Protein AF-A0A286UC33-F1 (afdb_monomer_lite)

Sequence (283 aa):
MDICTVALGIRAGYLLDTFAPVQGESTLYRLLIQLQQTTTAFDDVRIVYSKKAQQYFFININLLKRLLATLDRDASTTQDSSNTNTKFVLLTEHVQIIPPPHEVITAAKHIAEATTATSSSSNSKEPLTIPLPEDLSTSSLIALAGFLLEYPVVYVPPSPSHDRDYDLERDHDHDQDQYQTTSLNGVPLDLYQYTLVRNSNSNSNIKSRPKEQETHNTHTHTLLKFSSIASLSTTNPSLKPEHMIKSLDLLFRDRLSGVGIGIGIETGIGSSGGISKSRILWS

pLDDT: mean 78.52, std 16.26, range [35.38, 96.94]

Organism: NCBI:txid2282107

Structure (mmCIF, N/CA/C/O backbone):
data_AF-A0A286UC33-F1
#
_entry.id   AF-A0A286UC33-F1
#
loop_
_atom_site.group_PDB
_atom_site.id
_atom_site.type_symbol
_atom_site.label_atom_id
_atom_site.label_alt_id
_atom_site.label_comp_id
_atom_site.label_asym_id
_atom_site.label_entity_id
_atom_site.label_seq_id
_atom_site.pdbx_PDB_ins_code
_atom_site.Cartn_x
_atom_site.Cartn_y
_atom_site.Cartn_z
_atom_site.occupancy
_atom_site.B_iso_or_equiv
_atom_site.auth_seq_id
_atom_site.auth_comp_id
_atom_site.auth_asym_id
_atom_site.auth_atom_id
_atom_site.pdbx_PDB_model_num
ATOM 1 N N . MET A 1 1 ? -19.541 -9.023 2.383 1.00 45.94 1 MET A N 1
ATOM 2 C CA . MET A 1 1 ? -18.125 -8.850 2.765 1.00 45.94 1 MET A CA 1
ATOM 3 C C . MET A 1 1 ? -18.086 -8.708 4.274 1.00 45.94 1 MET A C 1
ATOM 5 O O . MET A 1 1 ? -18.919 -7.984 4.802 1.00 45.94 1 MET A O 1
ATOM 9 N N . ASP A 1 2 ? -17.219 -9.446 4.959 1.00 52.94 2 ASP A N 1
ATOM 10 C CA . ASP A 1 2 ? -17.153 -9.417 6.422 1.00 52.94 2 ASP A CA 1
ATOM 11 C C . ASP A 1 2 ? -16.442 -8.133 6.882 1.00 52.94 2 ASP A C 1
ATOM 13 O O . ASP A 1 2 ? -15.298 -7.881 6.495 1.00 52.94 2 ASP A O 1
ATOM 17 N N . ILE A 1 3 ? -17.121 -7.315 7.692 1.00 54.16 3 ILE A N 1
ATOM 18 C CA . ILE A 1 3 ? -16.570 -6.089 8.291 1.00 54.16 3 ILE A CA 1
ATOM 19 C C . ILE A 1 3 ? -15.303 -6.414 9.085 1.00 54.16 3 ILE A C 1
ATOM 21 O O . ILE A 1 3 ? -14.377 -5.612 9.087 1.00 54.16 3 ILE A O 1
ATOM 25 N N . CYS A 1 4 ? -15.193 -7.612 9.665 1.00 54.44 4 CYS A N 1
ATOM 26 C CA . CYS A 1 4 ? -13.978 -8.068 10.335 1.00 54.44 4 CYS A CA 1
ATOM 27 C C . CYS A 1 4 ? -12.795 -8.210 9.368 1.00 54.44 4 CYS A C 1
ATOM 29 O O . CYS A 1 4 ? -11.664 -7.951 9.760 1.00 54.44 4 CYS A O 1
ATOM 31 N N . THR A 1 5 ? -13.030 -8.569 8.100 1.00 60.91 5 THR A N 1
ATOM 32 C CA . THR A 1 5 ? -11.970 -8.641 7.075 1.00 60.91 5 THR A CA 1
ATOM 33 C C . THR A 1 5 ? -11.557 -7.249 6.613 1.00 60.91 5 THR A C 1
ATOM 35 O O . THR A 1 5 ? -10.374 -7.004 6.415 1.00 60.91 5 THR A O 1
ATOM 38 N N . VAL A 1 6 ? -12.510 -6.323 6.486 1.00 62.00 6 VAL A N 1
ATOM 39 C CA . VAL A 1 6 ? -12.241 -4.906 6.184 1.00 62.00 6 VAL A CA 1
ATOM 40 C C . VAL A 1 6 ? -11.455 -4.265 7.327 1.00 62.00 6 VAL A C 1
ATOM 42 O O . VAL A 1 6 ? -10.445 -3.617 7.096 1.00 62.00 6 VAL A O 1
ATOM 45 N N . ALA A 1 7 ? -11.874 -4.513 8.566 1.00 62.38 7 ALA A N 1
ATOM 46 C CA . ALA A 1 7 ? -11.232 -4.051 9.787 1.00 62.38 7 ALA A CA 1
ATOM 47 C C . ALA A 1 7 ? -9.825 -4.655 9.942 1.00 62.38 7 ALA A C 1
ATOM 49 O O . ALA A 1 7 ? -8.870 -3.924 10.182 1.00 62.38 7 ALA A O 1
ATOM 50 N N . LEU A 1 8 ? -9.657 -5.966 9.739 1.00 64.06 8 LEU A N 1
ATOM 51 C CA . LEU A 1 8 ? -8.339 -6.609 9.720 1.00 64.06 8 LEU A CA 1
ATOM 52 C C . LEU A 1 8 ? -7.470 -6.051 8.586 1.00 64.06 8 LEU A C 1
ATOM 54 O O . LEU A 1 8 ? -6.298 -5.770 8.807 1.00 64.06 8 LEU A O 1
ATOM 58 N N . GLY A 1 9 ? -8.076 -5.835 7.415 1.00 66.81 9 GLY A N 1
ATOM 59 C CA . GLY A 1 9 ? -7.513 -5.156 6.253 1.00 66.81 9 GLY A CA 1
ATOM 60 C C . GLY A 1 9 ? -6.893 -3.813 6.636 1.00 66.81 9 GLY A C 1
ATOM 61 O O . GLY A 1 9 ? -5.689 -3.604 6.565 1.00 66.81 9 GLY A O 1
ATOM 62 N N . ILE A 1 10 ? -7.724 -2.926 7.160 1.00 64.75 10 ILE A N 1
ATOM 63 C CA . ILE A 1 10 ? -7.347 -1.586 7.602 1.00 64.75 10 ILE A CA 1
ATOM 64 C C . ILE A 1 10 ? -6.292 -1.636 8.721 1.00 64.75 10 ILE A C 1
ATOM 66 O O . ILE A 1 10 ? -5.290 -0.927 8.663 1.00 64.75 10 ILE A O 1
ATOM 70 N N . ARG A 1 11 ? -6.476 -2.498 9.729 1.00 58.59 11 ARG A N 1
ATOM 71 C CA . ARG A 1 11 ? -5.582 -2.596 10.896 1.00 58.59 11 ARG A CA 1
ATOM 72 C C . ARG A 1 11 ? -4.182 -3.055 10.513 1.00 58.59 11 ARG A C 1
ATOM 74 O O . ARG A 1 11 ? -3.199 -2.566 11.066 1.00 58.59 11 ARG A O 1
ATOM 81 N N . ALA A 1 12 ? -4.102 -3.998 9.583 1.00 58.97 12 ALA A N 1
ATOM 82 C CA . ALA A 1 12 ? -2.849 -4.551 9.109 1.00 58.97 12 ALA A CA 1
ATOM 83 C C . ALA A 1 12 ? -2.316 -3.846 7.850 1.00 58.97 12 ALA A C 1
ATOM 85 O O . ALA A 1 12 ? -1.350 -4.347 7.289 1.00 58.97 12 ALA A O 1
ATOM 86 N N . GLY A 1 13 ? -2.868 -2.696 7.435 1.00 53.19 13 GLY A N 1
ATOM 87 C CA . GLY A 1 13 ? -2.303 -1.856 6.367 1.00 53.19 13 GLY A CA 1
ATOM 88 C C . GLY A 1 13 ? -2.587 -2.328 4.935 1.00 53.19 13 GLY A C 1
ATOM 89 O O . GLY A 1 13 ? -1.761 -2.133 4.051 1.00 53.19 13 GLY A O 1
ATOM 90 N N . TYR A 1 14 ? -3.726 -2.975 4.696 1.00 59.56 14 TYR A N 1
ATOM 91 C CA . TYR A 1 14 ? -4.153 -3.428 3.371 1.00 59.56 14 TYR A CA 1
ATOM 92 C C . TYR A 1 14 ? -5.097 -2.421 2.701 1.00 59.56 14 TYR A C 1
ATOM 94 O O . TYR A 1 14 ? -6.003 -1.882 3.343 1.00 59.56 14 TYR A O 1
ATOM 102 N N . LEU A 1 15 ? -4.940 -2.223 1.386 1.00 54.53 15 LEU A N 1
ATOM 103 C CA . LEU A 1 15 ? -5.869 -1.429 0.585 1.00 54.53 15 LEU A CA 1
ATOM 104 C C . LEU A 1 15 ? -7.141 -2.234 0.337 1.00 54.53 15 LEU A C 1
ATOM 106 O O . LEU A 1 15 ? -7.090 -3.387 -0.092 1.00 54.53 15 LEU A O 1
ATOM 110 N N . LEU A 1 16 ? -8.287 -1.589 0.506 1.00 54.97 16 LEU A N 1
ATOM 111 C CA . LEU A 1 16 ? -9.525 -2.037 -0.113 1.00 54.97 16 LEU A CA 1
ATOM 112 C C . LEU A 1 16 ? -9.705 -1.287 -1.431 1.00 54.97 16 LEU A C 1
ATOM 114 O O . LEU A 1 16 ? -10.428 -0.300 -1.483 1.00 54.97 16 LEU A O 1
ATOM 118 N N . ASP A 1 17 ? -9.093 -1.792 -2.503 1.00 53.88 17 ASP A N 1
ATOM 119 C CA . ASP A 1 17 ? -9.257 -1.270 -3.876 1.00 53.88 17 ASP A CA 1
ATOM 120 C C . ASP A 1 17 ? -10.631 -1.608 -4.497 1.00 53.88 17 ASP A C 1
ATOM 122 O O . ASP A 1 17 ? -10.776 -1.852 -5.688 1.00 53.88 17 ASP A O 1
ATOM 126 N N . THR A 1 18 ? -11.660 -1.776 -3.668 1.00 53.66 18 THR A N 1
ATOM 127 C CA . THR A 1 18 ? -12.924 -2.408 -4.088 1.00 53.66 18 THR A CA 1
ATOM 128 C C . THR A 1 18 ? -14.128 -1.489 -3.973 1.00 53.66 18 THR A C 1
ATOM 130 O O . THR A 1 18 ? -15.217 -1.866 -4.402 1.00 53.66 18 THR A O 1
ATOM 133 N N . PHE A 1 19 ? -13.956 -0.274 -3.440 1.00 64.88 19 PHE A N 1
ATOM 134 C CA . PHE A 1 19 ? -15.066 0.643 -3.215 1.00 64.88 19 PHE A CA 1
ATOM 135 C C . PHE A 1 19 ? -14.724 2.059 -3.666 1.00 64.88 19 PHE A C 1
ATOM 137 O O . PHE A 1 19 ? -13.808 2.683 -3.142 1.00 64.88 19 PHE A O 1
ATOM 144 N N . ALA A 1 20 ? -15.539 2.583 -4.577 1.00 68.81 20 ALA A N 1
ATOM 145 C CA . ALA A 1 20 ? -15.651 4.005 -4.870 1.00 68.81 20 ALA A CA 1
ATOM 146 C C . ALA A 1 20 ? -17.025 4.474 -4.360 1.00 68.81 20 ALA A C 1
ATOM 148 O O . ALA A 1 20 ? -18.010 4.413 -5.101 1.00 68.81 20 ALA A O 1
ATOM 149 N N . PRO A 1 21 ? -17.161 4.842 -3.070 1.00 75.62 21 PRO A N 1
ATOM 150 C CA . PRO A 1 21 ? -18.451 5.269 -2.549 1.00 75.62 21 PRO A CA 1
ATOM 151 C C . PRO A 1 21 ? -18.870 6.571 -3.240 1.00 75.62 21 PRO A C 1
ATOM 153 O O . PRO A 1 21 ? -18.048 7.466 -3.414 1.00 75.62 21 PRO A O 1
ATOM 156 N N . VAL A 1 22 ? -20.164 6.721 -3.545 1.00 79.50 22 VAL A N 1
ATOM 157 C CA . VAL A 1 22 ? -20.734 7.954 -4.137 1.00 79.50 22 VAL A CA 1
ATOM 158 C C . VAL A 1 22 ? -20.402 9.200 -3.296 1.00 79.50 22 VAL A C 1
ATOM 160 O O . VAL A 1 22 ? -20.282 10.300 -3.819 1.00 79.50 22 VAL A O 1
ATOM 163 N N . GLN A 1 23 ? -20.209 9.018 -1.986 1.00 83.75 23 GLN A N 1
ATOM 164 C CA . GLN A 1 23 ? -19.694 10.024 -1.056 1.00 83.75 23 GLN A CA 1
ATOM 165 C C . GLN A 1 23 ? -18.470 9.461 -0.320 1.00 83.75 23 GLN A C 1
ATOM 167 O O . GLN A 1 23 ? -18.535 9.196 0.886 1.00 83.75 23 GLN A O 1
ATOM 172 N N . GLY A 1 24 ? -17.395 9.199 -1.071 1.00 79.50 24 GLY A N 1
ATOM 173 C CA . GLY A 1 24 ? -16.171 8.538 -0.607 1.00 79.50 24 GLY A CA 1
ATOM 174 C C . GLY A 1 24 ? -15.700 9.038 0.752 1.00 79.50 24 GLY A C 1
ATOM 175 O O . GLY A 1 24 ? -15.742 8.302 1.736 1.00 79.50 24 GLY A O 1
ATOM 176 N N . GLU A 1 25 ? -15.366 10.321 0.825 1.00 83.75 25 GLU A N 1
ATOM 177 C CA . GLU A 1 25 ? -14.842 10.957 2.033 1.00 83.75 25 GLU A CA 1
ATOM 178 C C . GLU A 1 25 ? -15.744 10.775 3.261 1.00 83.75 25 GLU A C 1
ATOM 180 O O . GLU A 1 25 ? -15.310 10.223 4.271 1.00 83.75 25 GLU A O 1
ATOM 185 N N . SER A 1 26 ? -17.020 11.173 3.179 1.00 88.12 26 SER A N 1
ATOM 186 C CA . SER A 1 26 ? -17.933 11.133 4.331 1.00 88.12 26 SER A CA 1
ATOM 187 C C . SER A 1 26 ? -18.224 9.703 4.793 1.00 88.12 26 SER A C 1
ATOM 189 O O . SER A 1 26 ? -18.474 9.456 5.975 1.00 88.12 26 SER A O 1
ATOM 191 N N . THR A 1 27 ? -18.217 8.744 3.867 1.00 87.88 27 THR A N 1
ATOM 192 C CA . THR A 1 27 ? -18.463 7.329 4.158 1.00 87.88 27 THR A CA 1
ATOM 193 C C . THR A 1 27 ? -17.258 6.707 4.850 1.00 87.88 27 THR A C 1
ATOM 195 O O . THR A 1 27 ? -17.415 6.101 5.909 1.00 87.88 27 THR A O 1
ATOM 198 N N . LEU A 1 28 ? -16.057 6.906 4.303 1.00 87.31 28 LEU A N 1
ATOM 199 C CA . LEU A 1 28 ? -14.816 6.384 4.874 1.00 87.31 28 LEU A CA 1
ATOM 200 C C . LEU A 1 28 ? -14.510 7.027 6.232 1.00 87.31 28 LEU A C 1
ATOM 202 O O . LEU A 1 28 ? -14.145 6.326 7.173 1.00 87.31 28 LEU A O 1
ATOM 206 N N . TYR A 1 29 ? -14.750 8.333 6.366 1.00 90.06 29 TYR A N 1
ATOM 207 C CA . TYR A 1 29 ? -14.612 9.062 7.626 1.00 90.06 29 TYR A CA 1
ATOM 208 C C . TYR A 1 29 ? -15.516 8.487 8.722 1.00 90.06 29 TYR A C 1
ATOM 210 O O . TYR A 1 29 ? -15.050 8.156 9.813 1.00 90.06 29 TYR A O 1
ATOM 218 N N . ARG A 1 30 ? -16.813 8.307 8.425 1.00 91.19 30 ARG A N 1
ATOM 219 C CA . ARG A 1 30 ? -17.768 7.704 9.369 1.00 91.19 30 ARG A CA 1
ATOM 220 C C . ARG A 1 30 ? -17.373 6.281 9.741 1.00 91.19 30 ARG A C 1
ATOM 222 O O . ARG A 1 30 ? -17.450 5.934 10.915 1.00 91.19 30 ARG A O 1
ATOM 229 N N . LEU A 1 31 ? -16.932 5.483 8.767 1.00 89.00 31 LEU A N 1
ATOM 230 C CA . LEU A 1 31 ? -16.451 4.126 9.010 1.00 89.00 31 LEU A CA 1
ATOM 231 C C . LEU A 1 31 ? -15.282 4.122 10.002 1.00 89.00 31 LEU A C 1
ATOM 233 O O . LEU A 1 31 ? -15.331 3.379 10.978 1.00 89.00 31 LEU A O 1
ATOM 237 N N . LEU A 1 32 ? -14.266 4.966 9.797 1.00 90.31 32 LEU A N 1
ATOM 238 C CA . LEU A 1 32 ? -13.111 5.011 10.694 1.00 90.31 32 LEU A CA 1
ATOM 239 C C . LEU A 1 32 ? -13.492 5.443 12.112 1.00 90.31 32 LEU A C 1
ATOM 241 O O . LEU A 1 32 ? -13.040 4.820 13.068 1.00 90.31 32 LEU A O 1
ATOM 245 N N . ILE A 1 33 ? -14.362 6.450 12.255 1.00 92.12 33 ILE A N 1
ATOM 246 C CA . ILE A 1 33 ? -14.876 6.856 13.572 1.00 92.12 33 ILE A CA 1
ATOM 247 C C . ILE A 1 33 ? -15.549 5.681 14.273 1.00 92.12 33 ILE A C 1
ATOM 249 O O . ILE A 1 33 ? -15.269 5.429 15.442 1.00 92.12 33 ILE A O 1
ATOM 253 N N . GLN A 1 34 ? -16.426 4.959 13.574 1.00 91.06 34 GLN A N 1
ATOM 254 C CA . GLN A 1 34 ? -17.124 3.816 14.160 1.00 91.06 34 GLN A CA 1
ATOM 255 C C . GLN A 1 34 ? -16.147 2.703 14.558 1.00 91.06 34 GLN A C 1
ATOM 257 O O . GLN A 1 34 ? -16.280 2.127 15.636 1.00 91.06 34 GLN A O 1
ATOM 262 N N . LEU A 1 35 ? -15.127 2.433 13.738 1.00 87.25 35 LEU A N 1
ATOM 263 C CA . LEU A 1 35 ? -14.083 1.456 14.055 1.00 87.25 35 LEU A CA 1
ATOM 264 C C . LEU A 1 35 ? -13.278 1.855 15.303 1.00 87.25 35 LEU A C 1
ATOM 266 O O . LEU A 1 35 ? -13.108 1.021 16.189 1.00 87.25 35 LEU A O 1
ATOM 270 N N . GLN A 1 36 ? -12.861 3.120 15.414 1.00 90.62 36 GLN A N 1
ATOM 271 C CA . GLN A 1 36 ? -12.145 3.655 16.585 1.00 90.62 36 GLN A CA 1
ATOM 272 C C . GLN A 1 36 ? -13.003 3.647 17.856 1.00 90.62 36 GLN A C 1
ATOM 274 O O . GLN A 1 36 ? -12.519 3.338 18.938 1.00 90.62 36 GLN A O 1
ATOM 279 N N . GLN A 1 37 ? -14.303 3.928 17.736 1.00 90.62 37 GLN A N 1
ATOM 280 C CA . GLN A 1 37 ? -15.246 3.829 18.857 1.00 90.62 37 GLN A CA 1
ATOM 281 C C . GLN A 1 37 ? -15.480 2.381 19.305 1.00 90.62 37 GLN A C 1
ATOM 283 O O . GLN A 1 37 ? -15.793 2.141 20.468 1.00 90.62 37 GLN A O 1
ATOM 288 N N . THR A 1 38 ? -15.344 1.422 18.386 1.00 87.94 38 THR A N 1
ATOM 289 C CA . THR A 1 38 ? -15.565 -0.003 18.661 1.00 87.94 38 THR A CA 1
ATOM 290 C C . THR A 1 38 ? -14.330 -0.661 19.276 1.00 87.94 38 THR A C 1
ATOM 292 O O . THR A 1 38 ? -14.458 -1.551 20.115 1.00 87.94 38 THR A O 1
ATOM 295 N N . THR A 1 39 ? -13.124 -0.267 18.861 1.00 85.75 39 THR A N 1
ATOM 296 C CA . THR A 1 39 ? -11.879 -0.857 19.361 1.00 85.75 39 THR A CA 1
ATOM 297 C C . THR A 1 39 ? -10.686 0.086 19.195 1.00 85.75 39 THR A C 1
ATOM 299 O O . THR A 1 39 ? -10.483 0.677 18.135 1.00 85.75 39 THR A O 1
ATOM 302 N N . THR A 1 40 ? -9.832 0.134 20.223 1.00 87.25 40 THR A N 1
ATOM 303 C CA . THR A 1 40 ? -8.584 0.925 20.250 1.00 87.25 40 THR A CA 1
ATOM 304 C C . THR A 1 40 ? -7.558 0.474 19.210 1.00 87.25 40 THR A C 1
ATOM 306 O O . THR A 1 40 ? -6.594 1.165 18.899 1.00 87.25 40 THR A O 1
ATOM 309 N N . ALA A 1 41 ? -7.775 -0.692 18.602 1.00 82.19 41 ALA A N 1
ATOM 310 C CA . ALA A 1 41 ? -6.958 -1.215 17.520 1.00 82.19 41 ALA A CA 1
ATOM 311 C C . ALA A 1 41 ? -6.880 -0.308 16.273 1.00 82.19 41 ALA A C 1
ATOM 313 O O . ALA A 1 41 ? -5.999 -0.522 15.438 1.00 82.19 41 ALA A O 1
ATOM 314 N N . PHE A 1 42 ? -7.793 0.659 16.128 1.00 87.75 42 PHE A N 1
ATOM 315 C CA . PHE A 1 42 ? -7.812 1.639 15.034 1.00 87.75 42 PHE A CA 1
ATOM 316 C C . PHE A 1 42 ? -7.359 3.040 15.461 1.00 87.75 42 PHE A C 1
ATOM 318 O O . PHE A 1 42 ? -7.412 3.963 14.645 1.00 87.75 42 PHE A O 1
ATOM 325 N N . ASP A 1 43 ? -6.893 3.218 16.700 1.00 90.62 43 ASP A N 1
ATOM 326 C CA . ASP A 1 43 ? -6.485 4.531 17.219 1.00 90.62 43 ASP A CA 1
ATOM 327 C C . ASP A 1 43 ? -5.311 5.121 16.433 1.00 90.62 43 ASP A C 1
ATOM 329 O O . ASP A 1 43 ? -5.224 6.337 16.275 1.00 90.62 43 ASP A O 1
ATOM 333 N N . ASP A 1 44 ? -4.473 4.265 15.846 1.00 91.31 44 ASP A N 1
ATOM 334 C CA . ASP A 1 44 ? -3.333 4.652 15.008 1.00 91.31 44 ASP A CA 1
ATOM 335 C C . ASP A 1 44 ? -3.662 4.720 13.511 1.00 91.31 44 ASP A C 1
ATOM 337 O O . ASP A 1 44 ? -2.783 4.984 12.689 1.00 91.31 44 ASP A O 1
ATOM 341 N N . VAL A 1 45 ? -4.907 4.441 13.122 1.00 91.50 45 VAL A N 1
ATOM 342 C CA . VAL A 1 45 ? -5.317 4.454 11.717 1.00 91.50 45 VAL A CA 1
ATOM 343 C C . VAL A 1 45 ? -5.820 5.839 11.334 1.00 91.50 45 VAL A C 1
ATOM 345 O O . VAL A 1 45 ? -6.654 6.430 12.021 1.00 91.50 45 VAL A O 1
ATOM 348 N N . ARG A 1 46 ? -5.328 6.362 10.214 1.00 93.19 46 ARG A N 1
ATOM 349 C CA . ARG A 1 46 ? -5.757 7.635 9.621 1.00 93.19 46 ARG A CA 1
ATOM 350 C C . ARG A 1 46 ? -6.191 7.424 8.181 1.00 93.19 46 ARG A C 1
ATOM 352 O O . ARG A 1 46 ? -5.768 6.466 7.533 1.00 93.19 46 ARG A O 1
ATOM 359 N N . ILE A 1 47 ? -7.021 8.334 7.683 1.00 92.25 47 ILE A N 1
ATOM 360 C CA . ILE A 1 47 ? -7.353 8.404 6.259 1.00 92.25 47 ILE A CA 1
ATOM 361 C C . ILE A 1 47 ? -6.401 9.395 5.607 1.00 92.25 47 ILE A C 1
ATOM 363 O O . ILE A 1 47 ? -6.403 10.575 5.938 1.00 92.25 47 ILE A O 1
ATOM 367 N N . VAL A 1 48 ? -5.612 8.935 4.653 1.00 92.94 48 VAL A N 1
ATOM 368 C CA . VAL A 1 48 ? -4.817 9.799 3.785 1.00 92.94 48 VAL A CA 1
ATOM 369 C C . VAL A 1 48 ? -5.531 9.932 2.455 1.00 92.94 48 VAL A C 1
ATOM 371 O O . VAL A 1 48 ? -6.071 8.947 1.959 1.00 92.94 48 VAL A O 1
ATOM 374 N N . TYR A 1 49 ? -5.576 11.130 1.878 1.00 92.56 49 TYR A N 1
ATOM 375 C CA . TYR A 1 49 ? -6.331 11.336 0.644 1.00 92.56 49 TYR A CA 1
ATOM 376 C C . TYR A 1 49 ? -5.638 12.265 -0.347 1.00 92.56 49 TYR A C 1
ATOM 378 O O . TYR A 1 49 ? -5.013 13.254 0.030 1.00 92.56 49 TYR A O 1
ATOM 386 N N . SER A 1 50 ? -5.792 11.957 -1.635 1.00 91.38 50 SER A N 1
ATOM 387 C CA . SER A 1 50 ? -5.428 12.842 -2.741 1.00 91.38 50 SER A CA 1
ATOM 388 C C . SER A 1 50 ? -6.695 13.428 -3.344 1.00 91.38 50 SER A C 1
ATOM 390 O O . SER A 1 50 ? -7.473 12.719 -3.985 1.00 91.38 50 SER A O 1
ATOM 392 N N . LYS A 1 51 ? -6.897 14.738 -3.173 1.00 89.88 51 LYS A N 1
ATOM 393 C CA . LYS A 1 51 ? -8.046 15.452 -3.747 1.00 89.88 51 LYS A CA 1
ATOM 394 C C . LYS A 1 51 ? -8.030 15.424 -5.276 1.00 89.88 51 LYS A C 1
ATOM 396 O O . LYS A 1 51 ? -9.073 15.256 -5.897 1.00 89.88 51 LYS A O 1
ATOM 401 N N . LYS A 1 52 ? -6.850 15.556 -5.887 1.00 88.62 52 LYS A N 1
ATOM 402 C CA . LYS A 1 52 ? -6.690 15.554 -7.347 1.00 88.62 52 LYS A CA 1
ATOM 403 C C . LYS A 1 52 ? -7.046 14.199 -7.960 1.00 88.62 52 LYS A C 1
ATOM 405 O O . LYS A 1 52 ? -7.757 14.156 -8.955 1.00 88.62 52 LYS A O 1
ATOM 410 N N . ALA A 1 53 ? -6.580 13.108 -7.352 1.00 86.19 53 ALA A N 1
ATOM 411 C CA . ALA A 1 53 ? -6.836 11.756 -7.847 1.00 86.19 53 ALA A CA 1
ATOM 412 C C . ALA A 1 53 ? -8.146 11.143 -7.323 1.00 86.19 53 ALA A C 1
ATOM 414 O O . ALA A 1 53 ? -8.528 10.071 -7.779 1.00 86.19 53 ALA A O 1
ATOM 415 N N . GLN A 1 54 ? -8.814 11.794 -6.361 1.00 87.06 54 GLN A N 1
ATOM 416 C CA . GLN A 1 54 ? -9.987 11.261 -5.653 1.00 87.06 54 GLN A CA 1
ATOM 417 C C . GLN A 1 54 ? -9.711 9.880 -5.024 1.00 87.06 54 GLN A C 1
ATOM 419 O O . GLN A 1 54 ? -10.559 8.989 -5.026 1.00 87.06 54 GLN A O 1
ATOM 424 N N . GLN A 1 55 ? -8.499 9.701 -4.487 1.00 86.12 55 GLN A N 1
ATOM 425 C CA . GLN A 1 55 ? -8.038 8.451 -3.878 1.00 86.12 55 GLN A CA 1
ATOM 426 C C . GLN A 1 55 ? -7.918 8.586 -2.362 1.00 86.12 55 GLN A C 1
ATOM 428 O O . GLN A 1 55 ? -7.503 9.632 -1.859 1.00 86.12 55 GLN A O 1
ATOM 433 N N . TYR A 1 56 ? -8.239 7.504 -1.649 1.00 88.25 56 TYR A N 1
ATOM 434 C CA . TYR A 1 56 ? -8.214 7.425 -0.191 1.00 88.25 56 TYR A CA 1
ATOM 435 C C . TYR A 1 56 ? -7.452 6.177 0.259 1.00 88.25 56 TYR A C 1
ATOM 437 O O . TYR A 1 56 ? -7.626 5.094 -0.297 1.00 88.25 56 TYR A O 1
ATOM 445 N N . PHE A 1 57 ? -6.656 6.323 1.310 1.00 87.81 57 PHE A N 1
ATOM 446 C CA . PHE A 1 57 ? -5.824 5.277 1.889 1.00 87.81 57 PHE A CA 1
ATOM 447 C C . PHE A 1 57 ? -6.089 5.211 3.389 1.00 87.81 57 PHE A C 1
ATOM 449 O O . PHE A 1 57 ? -6.044 6.235 4.068 1.00 87.81 57 PHE A O 1
ATOM 456 N N . PHE A 1 58 ? -6.329 4.018 3.926 1.00 90.38 58 PHE A N 1
ATOM 457 C CA . PHE A 1 58 ? -6.251 3.811 5.369 1.00 90.38 58 PHE A CA 1
ATOM 458 C C . PHE A 1 58 ? -4.823 3.444 5.731 1.00 90.38 58 PHE A C 1
ATOM 460 O O . PHE A 1 58 ? -4.298 2.451 5.232 1.00 90.38 58 PHE A O 1
ATOM 467 N N . ILE A 1 59 ? -4.201 4.234 6.598 1.00 89.94 59 ILE A N 1
ATOM 468 C CA . ILE A 1 59 ? -2.800 4.051 6.961 1.00 89.94 59 ILE A CA 1
ATOM 469 C C . ILE A 1 59 ? -2.695 3.889 8.463 1.00 89.94 59 ILE A C 1
ATOM 471 O O . ILE A 1 59 ? -3.163 4.740 9.216 1.00 89.94 59 ILE A O 1
ATOM 475 N N . ASN A 1 60 ? -2.038 2.815 8.890 1.00 91.00 60 ASN A N 1
ATOM 476 C CA . ASN A 1 60 ? -1.571 2.691 10.260 1.00 91.00 60 ASN A CA 1
ATOM 477 C C . ASN A 1 60 ? -0.294 3.530 10.421 1.00 91.00 60 ASN A C 1
ATOM 479 O O . ASN A 1 60 ? 0.768 3.197 9.891 1.00 91.00 60 ASN A O 1
ATOM 483 N N . ILE A 1 61 ? -0.406 4.635 11.146 1.00 93.00 61 ILE A N 1
ATOM 484 C CA . ILE A 1 61 ? 0.648 5.642 11.277 1.00 93.00 61 ILE A CA 1
ATOM 485 C C . ILE A 1 61 ? 1.871 5.091 12.006 1.00 93.00 61 ILE A C 1
ATOM 487 O O . ILE A 1 61 ? 3.000 5.438 11.661 1.00 93.00 61 ILE A O 1
ATOM 491 N N . ASN A 1 62 ? 1.677 4.204 12.980 1.00 91.81 62 ASN A N 1
ATOM 492 C CA . ASN A 1 62 ? 2.793 3.581 13.684 1.00 91.81 62 ASN A CA 1
ATOM 493 C C . ASN A 1 62 ? 3.575 2.640 12.763 1.00 91.81 62 ASN A C 1
ATOM 495 O O . ASN A 1 62 ? 4.806 2.644 12.803 1.00 91.81 62 ASN A O 1
ATOM 499 N N . LEU A 1 63 ? 2.896 1.897 11.880 1.00 89.19 63 LEU A N 1
ATOM 500 C CA . LEU A 1 63 ? 3.572 1.106 10.845 1.00 89.19 63 LEU A CA 1
ATOM 501 C C . LEU A 1 63 ? 4.390 2.000 9.907 1.00 89.19 63 LEU A C 1
ATOM 503 O O . LEU A 1 63 ? 5.576 1.737 9.708 1.00 89.19 63 LEU A O 1
ATOM 507 N N . LEU A 1 64 ? 3.803 3.098 9.427 1.00 93.06 64 LEU A N 1
ATOM 508 C CA . LEU A 1 64 ? 4.494 4.062 8.569 1.00 93.06 64 LEU A CA 1
ATOM 509 C C . LEU A 1 64 ? 5.733 4.667 9.250 1.00 93.06 64 LEU A C 1
ATOM 511 O O . LEU A 1 64 ? 6.801 4.736 8.645 1.00 93.06 64 LEU A O 1
ATOM 515 N N . LYS A 1 65 ? 5.630 5.059 10.524 1.00 94.38 65 LYS A N 1
ATOM 516 C CA . LYS A 1 65 ? 6.765 5.586 11.301 1.00 94.38 65 LYS A CA 1
ATOM 517 C C . LYS A 1 65 ? 7.890 4.557 11.438 1.00 94.38 65 LYS A C 1
ATOM 519 O O . LYS A 1 65 ? 9.054 4.914 11.268 1.00 94.38 65 LYS A O 1
ATOM 524 N N . ARG A 1 66 ? 7.565 3.282 11.699 1.00 91.88 66 ARG A N 1
ATOM 525 C CA . ARG A 1 66 ? 8.564 2.193 11.735 1.00 91.88 66 ARG A CA 1
ATOM 526 C C . ARG A 1 66 ? 9.251 2.023 10.380 1.00 91.88 66 ARG A C 1
ATOM 528 O O . ARG A 1 66 ? 10.469 1.893 10.334 1.00 91.88 66 ARG A O 1
ATOM 535 N N . LEU A 1 67 ? 8.482 2.064 9.294 1.00 90.81 67 LEU A N 1
ATOM 536 C CA . LEU A 1 67 ? 8.995 1.947 7.930 1.00 90.81 67 LEU A CA 1
ATOM 537 C C . LEU A 1 67 ? 9.969 3.087 7.585 1.00 90.81 67 LEU A C 1
ATOM 539 O O . LEU A 1 67 ? 11.065 2.828 7.089 1.00 90.81 67 LEU A O 1
ATOM 543 N N . LEU A 1 68 ? 9.607 4.332 7.906 1.00 94.00 68 LEU A N 1
ATOM 544 C CA . LEU A 1 68 ? 10.466 5.505 7.708 1.00 94.00 68 LEU A CA 1
ATOM 545 C C . LEU A 1 68 ? 11.741 5.448 8.560 1.00 94.00 68 LEU A C 1
ATOM 547 O O . LEU A 1 68 ? 12.819 5.756 8.064 1.00 94.00 68 LEU A O 1
ATOM 551 N N . ALA A 1 69 ? 11.650 4.982 9.808 1.00 93.19 69 ALA A N 1
ATOM 552 C CA . ALA A 1 69 ? 12.825 4.823 10.663 1.00 93.19 69 ALA A CA 1
ATOM 553 C C . ALA A 1 69 ? 13.828 3.795 10.108 1.00 93.19 69 ALA A C 1
ATOM 555 O O . ALA A 1 69 ? 15.037 3.977 10.254 1.00 93.19 69 ALA A O 1
ATOM 556 N N . THR A 1 70 ? 13.352 2.724 9.464 1.00 90.38 70 THR A N 1
ATOM 557 C CA . THR A 1 70 ? 14.221 1.762 8.765 1.00 90.38 70 THR A CA 1
ATOM 558 C C . THR A 1 70 ? 14.916 2.413 7.569 1.00 90.38 70 THR A C 1
ATOM 560 O O . THR A 1 70 ? 16.118 2.236 7.397 1.00 90.38 70 THR A O 1
ATOM 563 N N . LEU A 1 71 ? 14.195 3.227 6.792 1.00 90.19 71 LEU A N 1
ATOM 564 C CA . LEU A 1 71 ? 14.764 3.965 5.659 1.00 90.19 71 LEU A CA 1
ATOM 565 C C . LEU A 1 71 ? 15.864 4.947 6.077 1.00 90.19 71 LEU A C 1
ATOM 567 O O . LEU A 1 71 ? 16.921 4.985 5.451 1.00 90.19 71 LEU A O 1
ATOM 571 N N . ASP A 1 72 ? 15.636 5.723 7.138 1.00 90.50 72 ASP A N 1
ATOM 572 C CA . ASP A 1 72 ? 16.619 6.701 7.618 1.00 90.50 72 ASP A CA 1
ATOM 573 C C . ASP A 1 72 ? 17.889 6.009 8.164 1.00 90.50 72 ASP A C 1
ATOM 575 O O . ASP A 1 72 ? 18.994 6.535 8.024 1.00 90.50 72 ASP A O 1
ATOM 579 N N . ARG A 1 73 ? 17.765 4.800 8.738 1.00 88.94 73 ARG A N 1
ATOM 580 C CA . ARG A 1 73 ? 18.917 3.981 9.165 1.00 88.94 73 ARG A CA 1
ATOM 581 C C . ARG A 1 73 ? 19.724 3.468 7.977 1.00 88.94 73 ARG A C 1
ATOM 583 O O . ARG A 1 73 ? 20.951 3.585 7.986 1.00 88.94 73 ARG A O 1
ATOM 590 N N . ASP A 1 74 ? 19.048 2.952 6.957 1.00 84.31 74 ASP A N 1
ATOM 591 C CA . ASP A 1 74 ? 19.687 2.430 5.747 1.00 84.31 74 ASP A CA 1
ATOM 592 C C . ASP A 1 74 ? 20.459 3.531 5.002 1.00 84.31 74 ASP A C 1
ATOM 594 O O . ASP A 1 74 ? 21.573 3.295 4.544 1.00 84.31 74 ASP A O 1
ATOM 598 N N . ALA A 1 75 ? 19.937 4.763 4.968 1.00 83.94 75 ALA A N 1
ATOM 599 C CA . ALA A 1 75 ? 20.613 5.904 4.344 1.00 83.94 75 ALA A CA 1
ATOM 600 C C . ALA A 1 75 ? 21.967 6.255 4.993 1.00 83.94 75 ALA A C 1
ATOM 602 O O . ALA A 1 75 ? 22.829 6.844 4.343 1.00 83.94 75 ALA A O 1
ATOM 603 N N . SER A 1 76 ? 22.169 5.898 6.266 1.00 82.69 76 SER A N 1
ATOM 604 C CA . SER A 1 76 ? 23.420 6.169 6.988 1.00 82.69 76 SER A CA 1
ATOM 605 C C . SER A 1 76 ? 24.509 5.111 6.769 1.00 82.69 76 SER A C 1
ATOM 607 O O . SER A 1 76 ? 25.678 5.368 7.056 1.00 82.69 76 SER A O 1
ATOM 609 N N . THR A 1 77 ? 24.152 3.935 6.242 1.00 80.81 77 THR A N 1
ATOM 610 C CA . THR A 1 77 ? 25.081 2.813 6.066 1.00 80.81 77 THR A CA 1
ATOM 611 C C . THR A 1 77 ? 25.499 2.742 4.601 1.00 80.81 77 THR A C 1
ATOM 613 O O . THR A 1 77 ? 24.763 2.272 3.744 1.00 80.81 77 THR A O 1
ATOM 616 N N . THR A 1 78 ? 26.696 3.235 4.288 1.00 70.94 78 THR A N 1
ATOM 617 C CA . THR A 1 78 ? 27.222 3.346 2.913 1.00 70.94 78 THR A CA 1
ATOM 618 C C . THR A 1 78 ? 27.602 2.015 2.256 1.00 70.94 78 THR A C 1
ATOM 620 O O . THR A 1 78 ? 28.068 2.020 1.118 1.00 70.94 78 THR A O 1
ATOM 623 N N . GLN A 1 79 ? 27.417 0.879 2.933 1.00 55.12 79 GLN A N 1
ATOM 624 C CA . GLN A 1 79 ? 27.736 -0.440 2.395 1.00 55.12 79 GLN A CA 1
ATOM 625 C C . GLN A 1 79 ? 26.500 -1.339 2.355 1.00 55.12 79 GLN A C 1
ATOM 627 O O . GLN A 1 79 ? 25.949 -1.714 3.383 1.00 55.12 79 GLN A O 1
ATOM 632 N N . ASP A 1 80 ? 26.144 -1.687 1.121 1.00 52.97 80 ASP A N 1
ATOM 633 C CA . ASP A 1 80 ? 25.286 -2.783 0.688 1.00 52.97 80 ASP A CA 1
ATOM 634 C C . ASP A 1 80 ? 23.778 -2.703 0.969 1.00 52.97 80 ASP A C 1
ATOM 636 O O . ASP A 1 80 ? 23.269 -3.042 2.029 1.00 52.97 80 ASP A O 1
ATOM 640 N N . SER A 1 81 ? 23.074 -2.385 -0.127 1.00 54.56 81 SER A N 1
ATOM 641 C CA . SER A 1 81 ? 21.705 -2.777 -0.491 1.00 54.56 81 SER A CA 1
ATOM 642 C C . SER A 1 81 ? 20.616 -2.551 0.557 1.00 54.56 81 SER A C 1
ATOM 644 O O . SER A 1 81 ? 20.496 -3.297 1.521 1.00 54.56 81 SER A O 1
ATOM 646 N N . SER A 1 82 ? 19.746 -1.575 0.269 1.00 56.28 82 SER A N 1
ATOM 647 C CA . SER A 1 82 ? 18.529 -1.252 1.020 1.00 56.28 82 SER A CA 1
ATOM 648 C C . SER A 1 82 ? 17.878 -2.492 1.644 1.00 56.28 82 SER A C 1
A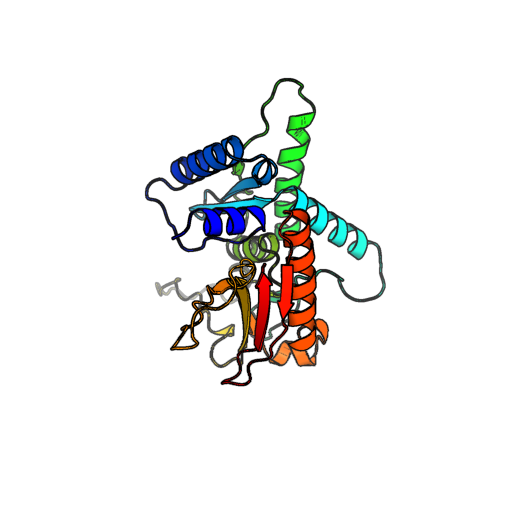TOM 650 O O . SER A 1 82 ? 17.348 -3.358 0.941 1.00 56.28 82 SER A O 1
ATOM 652 N N . ASN A 1 83 ? 17.882 -2.578 2.973 1.00 61.16 83 ASN A N 1
ATOM 653 C CA . ASN A 1 83 ? 17.151 -3.608 3.714 1.00 61.16 83 ASN A CA 1
ATOM 654 C C . ASN A 1 83 ? 15.647 -3.307 3.749 1.00 61.16 83 ASN A C 1
ATOM 656 O O . ASN A 1 83 ? 14.868 -3.989 4.415 1.00 61.16 83 ASN A O 1
ATOM 660 N N . THR A 1 84 ? 15.209 -2.307 2.987 1.00 78.19 84 THR A N 1
ATOM 661 C CA . THR A 1 84 ? 13.805 -2.046 2.727 1.00 78.19 84 THR A CA 1
ATOM 662 C C . THR A 1 84 ? 13.173 -3.267 2.064 1.00 78.19 84 THR A C 1
ATOM 664 O O . THR A 1 84 ? 13.633 -3.754 1.022 1.00 78.19 84 THR A O 1
ATOM 667 N N . ASN A 1 85 ? 12.075 -3.738 2.659 1.00 86.94 85 ASN A N 1
ATOM 668 C CA . ASN A 1 85 ? 11.264 -4.820 2.099 1.00 86.94 85 ASN A CA 1
ATOM 669 C C . ASN A 1 85 ? 10.671 -4.446 0.732 1.00 86.94 85 ASN A C 1
ATOM 671 O O . ASN A 1 85 ? 10.447 -5.324 -0.093 1.00 86.94 85 ASN A O 1
ATOM 675 N N . THR A 1 86 ? 10.455 -3.152 0.484 1.00 93.12 86 THR A N 1
ATOM 676 C CA . THR A 1 86 ? 9.921 -2.617 -0.771 1.00 93.12 86 THR A CA 1
ATOM 677 C C . THR A 1 86 ? 11.048 -2.276 -1.743 1.00 93.12 86 THR A C 1
ATOM 679 O O . THR A 1 86 ? 11.955 -1.504 -1.410 1.00 93.12 86 THR A O 1
ATOM 682 N N . LYS A 1 87 ? 10.965 -2.818 -2.961 1.00 95.25 87 LYS A N 1
ATOM 683 C CA . LYS A 1 87 ? 11.788 -2.461 -4.122 1.00 95.25 87 LYS A CA 1
ATOM 684 C C . LYS A 1 87 ? 10.965 -1.647 -5.114 1.00 95.25 87 LYS A C 1
ATOM 686 O O . LYS A 1 87 ? 9.867 -2.056 -5.482 1.00 95.25 87 LYS A O 1
ATOM 691 N N . PHE A 1 88 ? 11.506 -0.517 -5.558 1.00 96.62 88 PHE A N 1
ATOM 692 C CA . PHE A 1 88 ? 10.873 0.335 -6.561 1.00 96.62 88 PHE A CA 1
ATOM 693 C C . PHE A 1 88 ? 11.395 -0.045 -7.941 1.00 96.62 88 PHE A C 1
ATOM 695 O O . PHE A 1 88 ? 12.603 -0.103 -8.149 1.00 96.62 88 PHE A O 1
ATOM 702 N N . VAL A 1 89 ? 10.494 -0.332 -8.873 1.00 96.06 89 VAL A N 1
ATOM 703 C CA . VAL A 1 89 ? 10.813 -0.825 -10.214 1.00 96.06 89 VAL A CA 1
ATOM 704 C C . VAL A 1 89 ? 10.321 0.190 -11.233 1.00 96.06 89 VAL A C 1
ATOM 706 O O . VAL A 1 89 ? 9.116 0.318 -11.434 1.00 96.06 89 VAL A O 1
ATOM 709 N N . LEU A 1 90 ? 11.239 0.908 -11.878 1.00 95.12 90 LEU A N 1
ATOM 710 C CA . LEU A 1 90 ? 10.897 1.856 -12.934 1.00 95.12 90 LEU A CA 1
ATOM 711 C C . LEU A 1 90 ? 10.511 1.103 -14.215 1.00 95.12 90 LEU A C 1
ATOM 713 O O . LEU A 1 90 ? 11.277 0.269 -14.700 1.00 95.12 90 LEU A O 1
ATOM 717 N N . LEU A 1 91 ? 9.332 1.412 -14.760 1.00 92.38 91 LEU A N 1
ATOM 718 C CA . LEU A 1 91 ? 8.761 0.767 -15.949 1.00 92.38 91 LEU A CA 1
ATOM 719 C C . LEU A 1 91 ? 9.099 1.506 -17.257 1.00 92.38 91 LEU A C 1
ATOM 721 O O . LEU A 1 91 ? 8.207 1.979 -17.962 1.00 92.38 91 LEU A O 1
ATOM 725 N N . THR A 1 92 ? 10.382 1.604 -17.589 1.00 90.56 92 THR A N 1
ATOM 726 C CA . THR A 1 92 ? 10.859 2.057 -18.912 1.00 90.56 92 THR A CA 1
ATOM 727 C C . THR A 1 92 ? 11.051 0.866 -19.864 1.00 90.56 92 THR A C 1
ATOM 729 O O . THR A 1 92 ? 10.750 -0.273 -19.506 1.00 90.56 92 THR A O 1
ATOM 732 N N . GLU A 1 93 ? 11.576 1.109 -21.072 1.00 86.38 93 GLU A N 1
ATOM 733 C CA . GLU A 1 93 ? 12.019 0.049 -21.999 1.00 86.38 93 GLU A CA 1
ATOM 734 C C . GLU A 1 93 ? 13.009 -0.926 -21.332 1.00 86.38 93 GLU A C 1
ATOM 736 O O . GLU A 1 93 ? 12.970 -2.137 -21.552 1.00 86.38 93 GLU A O 1
ATOM 741 N N . HIS A 1 94 ? 13.855 -0.401 -20.442 1.00 89.69 94 HIS A N 1
ATOM 742 C CA . HIS A 1 94 ? 14.775 -1.178 -19.624 1.00 89.69 94 HIS A CA 1
ATOM 743 C C . HIS A 1 94 ? 14.356 -1.124 -18.158 1.00 89.69 94 HIS A C 1
ATOM 745 O O . HIS A 1 94 ? 14.736 -0.222 -17.412 1.00 89.69 94 HIS A O 1
ATOM 751 N N . VAL A 1 95 ? 13.579 -2.127 -17.748 1.00 91.88 95 VAL A N 1
ATOM 752 C CA . VAL A 1 95 ? 13.129 -2.292 -16.365 1.00 91.88 95 VAL A CA 1
ATOM 753 C C . VAL A 1 95 ? 14.325 -2.281 -15.416 1.00 91.88 95 VAL A C 1
ATOM 755 O O . VAL A 1 95 ? 15.239 -3.099 -15.535 1.00 91.88 95 VAL A O 1
ATOM 758 N N . GLN A 1 96 ? 14.282 -1.392 -14.429 1.00 93.75 96 GLN A N 1
ATOM 759 C CA . GLN A 1 96 ? 15.358 -1.227 -13.457 1.00 93.75 96 GLN A CA 1
ATOM 760 C C . GLN A 1 96 ? 14.813 -1.038 -12.045 1.00 93.75 96 GLN A C 1
ATOM 762 O O . GLN A 1 96 ? 13.766 -0.421 -11.842 1.00 93.75 96 GLN A O 1
ATOM 767 N N . ILE A 1 97 ? 15.544 -1.556 -11.056 1.00 95.00 97 ILE A N 1
ATOM 768 C CA . ILE A 1 97 ? 15.277 -1.238 -9.653 1.00 95.00 97 ILE A CA 1
ATOM 769 C C . ILE A 1 97 ? 15.923 0.107 -9.347 1.00 95.00 97 ILE A C 1
ATOM 771 O O . ILE A 1 97 ? 17.124 0.276 -9.544 1.00 95.00 97 ILE A O 1
ATOM 775 N N . ILE A 1 98 ? 15.125 1.045 -8.855 1.00 95.00 98 ILE A N 1
ATOM 776 C CA . ILE A 1 98 ? 15.565 2.385 -8.477 1.00 95.00 98 ILE A CA 1
ATOM 777 C C . ILE A 1 98 ? 15.481 2.569 -6.955 1.00 95.00 98 ILE A C 1
ATOM 779 O O . ILE A 1 98 ? 14.748 1.837 -6.276 1.00 95.00 98 ILE A O 1
ATOM 783 N N . PRO A 1 99 ? 16.214 3.543 -6.388 1.00 94.06 99 PRO A N 1
ATOM 784 C CA . PRO A 1 99 ? 15.953 4.009 -5.033 1.00 94.06 99 PRO A CA 1
ATOM 785 C C . PRO A 1 99 ? 14.498 4.489 -4.878 1.00 94.06 99 PRO A C 1
ATOM 787 O O . PRO A 1 99 ? 13.856 4.830 -5.875 1.00 94.06 99 PRO A O 1
ATOM 790 N N . PRO A 1 100 ? 13.968 4.554 -3.643 1.00 94.44 100 PRO A N 1
ATOM 791 C CA . PRO A 1 100 ? 12.667 5.164 -3.396 1.00 94.44 100 PRO A CA 1
ATOM 792 C C . PRO A 1 100 ? 12.602 6.580 -3.995 1.00 94.44 100 PRO A C 1
ATOM 794 O O . PRO A 1 100 ? 13.492 7.383 -3.698 1.00 94.44 100 PRO A O 1
ATOM 797 N N . PRO A 1 101 ? 11.585 6.908 -4.817 1.00 95.44 101 PRO A N 1
ATOM 798 C CA . PRO A 1 101 ? 11.442 8.253 -5.361 1.00 95.44 101 PRO A CA 1
ATOM 799 C C . PRO A 1 101 ? 11.372 9.292 -4.239 1.00 95.44 101 PRO A C 1
ATOM 801 O O . PRO A 1 101 ? 10.693 9.076 -3.230 1.00 95.44 101 PRO A O 1
ATOM 804 N N . HIS A 1 102 ? 12.065 10.418 -4.408 1.00 95.25 102 HIS A N 1
ATOM 805 C CA . HIS A 1 102 ? 12.159 11.450 -3.375 1.00 95.25 102 HIS A CA 1
ATOM 806 C C . HIS A 1 102 ? 10.768 11.939 -2.947 1.00 95.25 102 HIS A C 1
ATOM 808 O O . HIS A 1 102 ? 10.478 12.013 -1.756 1.00 95.25 102 HIS A O 1
ATOM 814 N N . GLU A 1 103 ? 9.869 12.157 -3.906 1.00 96.25 103 GLU A N 1
ATOM 815 C CA . GLU A 1 103 ? 8.497 12.616 -3.683 1.00 96.25 103 GLU A CA 1
ATOM 816 C C . GLU A 1 103 ? 7.685 11.627 -2.839 1.00 96.25 103 GLU A C 1
ATOM 818 O O . GLU A 1 103 ? 6.872 12.039 -2.013 1.00 96.25 103 GLU A O 1
ATOM 823 N N . VAL A 1 104 ? 7.925 10.320 -3.004 1.00 96.12 104 VAL A N 1
ATOM 824 C CA . VAL A 1 104 ? 7.278 9.272 -2.201 1.00 96.12 104 VAL A CA 1
ATOM 825 C C . VAL A 1 104 ? 7.726 9.376 -0.747 1.00 96.12 104 VAL A C 1
ATOM 827 O O . VAL A 1 104 ? 6.892 9.340 0.158 1.00 96.12 104 VAL A O 1
ATOM 830 N N . ILE A 1 105 ? 9.028 9.549 -0.510 1.00 96.62 105 ILE A N 1
ATOM 831 C CA . ILE A 1 105 ? 9.576 9.684 0.844 1.00 96.62 105 ILE A CA 1
ATOM 832 C C . ILE A 1 105 ? 9.120 10.992 1.494 1.00 96.62 105 ILE A C 1
ATOM 834 O O . ILE A 1 105 ? 8.706 10.976 2.653 1.00 96.62 105 ILE A O 1
ATOM 838 N N . THR A 1 106 ? 9.134 12.108 0.764 1.00 96.94 106 THR A N 1
ATOM 839 C CA . THR A 1 106 ? 8.635 13.401 1.251 1.00 96.94 106 THR A CA 1
ATOM 840 C C . THR A 1 106 ? 7.158 13.316 1.628 1.00 96.94 106 THR A C 1
ATOM 842 O O . THR A 1 106 ? 6.788 13.725 2.727 1.00 96.94 106 THR A O 1
ATOM 845 N N . ALA A 1 107 ? 6.316 12.728 0.773 1.00 96.81 107 ALA A N 1
ATOM 846 C CA . ALA A 1 107 ? 4.898 12.548 1.070 1.00 96.81 107 ALA A CA 1
ATOM 847 C C . ALA A 1 107 ? 4.676 11.629 2.284 1.00 96.81 107 ALA A C 1
ATOM 849 O O . ALA A 1 107 ? 3.853 11.932 3.147 1.00 96.81 107 ALA A O 1
ATOM 850 N N . ALA A 1 108 ? 5.437 10.539 2.401 1.00 96.56 108 ALA A N 1
ATOM 851 C CA . ALA A 1 108 ? 5.381 9.646 3.555 1.00 96.56 108 ALA A CA 1
ATOM 852 C C . ALA A 1 108 ? 5.784 10.350 4.866 1.00 96.56 108 ALA A C 1
ATOM 854 O O . ALA A 1 108 ? 5.100 10.193 5.881 1.00 96.56 108 ALA A O 1
ATOM 855 N N . LYS A 1 109 ? 6.848 11.164 4.846 1.00 96.75 109 LYS A N 1
ATOM 856 C CA . LYS A 1 109 ? 7.274 11.982 5.995 1.00 96.75 109 LYS A CA 1
ATOM 857 C C . LYS A 1 109 ? 6.211 13.015 6.369 1.00 96.75 109 LYS A C 1
ATOM 859 O O . LYS A 1 109 ? 5.842 13.084 7.537 1.00 96.75 109 LYS A O 1
ATOM 864 N N . HIS A 1 110 ? 5.622 13.700 5.388 1.00 96.00 110 HIS A N 1
ATOM 865 C CA . HIS A 1 110 ? 4.505 14.625 5.608 1.00 96.00 110 HIS A CA 1
ATOM 866 C C . HIS A 1 110 ? 3.321 13.951 6.325 1.00 96.00 110 HIS A C 1
ATOM 868 O O . HIS A 1 110 ? 2.794 14.493 7.297 1.00 96.00 110 HIS A O 1
ATOM 874 N N . ILE A 1 111 ? 2.928 12.740 5.904 1.00 95.38 111 ILE A N 1
ATOM 875 C CA . ILE A 1 111 ? 1.869 11.971 6.581 1.00 95.38 111 ILE A CA 1
ATOM 876 C C . ILE A 1 111 ? 2.247 11.689 8.041 1.00 95.38 111 ILE A C 1
ATOM 878 O O . ILE A 1 111 ? 1.423 11.858 8.939 1.00 95.38 111 ILE A O 1
ATOM 882 N N . ALA A 1 112 ? 3.484 11.255 8.295 1.00 95.19 112 ALA A N 1
ATOM 883 C CA . ALA A 1 112 ? 3.940 10.938 9.643 1.00 95.19 112 ALA A CA 1
ATOM 884 C C . ALA A 1 112 ? 3.996 12.182 10.551 1.00 95.19 112 ALA A C 1
ATOM 886 O O . ALA A 1 112 ? 3.580 12.109 11.709 1.00 95.19 112 ALA A O 1
ATOM 887 N N . GLU A 1 113 ? 4.458 13.320 10.037 1.00 94.62 113 GLU A N 1
ATOM 888 C CA . GLU A 1 113 ? 4.592 14.589 10.767 1.00 94.62 113 GLU A CA 1
ATOM 889 C C . GLU A 1 113 ? 3.243 15.251 11.070 1.00 94.62 113 GLU A C 1
ATOM 891 O O . GLU A 1 113 ? 3.050 15.798 12.159 1.00 94.62 113 GLU A O 1
ATOM 896 N N . ALA A 1 114 ? 2.264 15.127 10.169 1.00 92.69 114 ALA A N 1
ATOM 897 C CA . ALA A 1 114 ? 0.908 15.632 10.392 1.00 92.69 114 ALA A CA 1
ATOM 898 C C . ALA A 1 114 ? 0.258 15.052 11.665 1.00 92.69 114 ALA A C 1
ATOM 900 O O . ALA A 1 114 ? -0.603 15.692 12.266 1.00 92.69 114 ALA A O 1
ATOM 901 N N . THR A 1 115 ? 0.698 13.868 12.106 1.00 87.88 115 THR A N 1
ATOM 902 C CA . THR A 1 115 ? 0.208 13.221 13.337 1.00 87.88 115 THR A CA 1
ATOM 903 C C . THR A 1 115 ? 0.945 13.645 14.601 1.00 87.88 115 THR A C 1
ATOM 905 O O . THR A 1 115 ? 0.385 13.581 15.690 1.00 87.88 115 THR A O 1
ATOM 908 N N . THR A 1 116 ? 2.204 14.079 14.499 1.00 86.12 116 THR A N 1
ATOM 909 C CA . THR A 1 116 ? 3.005 14.461 15.674 1.00 86.12 116 THR A CA 1
ATOM 910 C C . THR A 1 116 ? 2.755 15.905 16.089 1.00 86.12 116 THR A C 1
ATOM 912 O O . THR A 1 116 ? 2.760 16.203 17.282 1.00 86.12 116 THR A O 1
ATOM 915 N N . ALA A 1 117 ? 2.483 16.794 15.130 1.00 77.50 117 ALA A N 1
ATOM 916 C CA . ALA A 1 117 ? 2.261 18.214 15.390 1.00 77.50 117 ALA A CA 1
ATOM 917 C C . ALA A 1 117 ? 1.037 18.488 16.286 1.00 77.50 117 ALA A C 1
ATOM 919 O O . ALA A 1 117 ? 1.016 19.474 17.022 1.00 77.50 117 ALA A O 1
ATOM 920 N N . THR A 1 118 ? 0.021 17.620 16.257 1.00 69.75 118 THR A N 1
ATOM 921 C CA . THR A 1 118 ? -1.227 17.833 17.007 1.00 69.75 118 THR A CA 1
ATOM 922 C C . THR A 1 118 ? -1.133 17.426 18.481 1.00 69.75 118 THR A C 1
ATOM 924 O O . THR A 1 118 ? -1.864 17.968 19.307 1.00 69.75 118 THR A O 1
ATOM 927 N N . SER A 1 119 ? -0.195 16.548 18.847 1.00 69.75 119 SER A N 1
ATOM 928 C CA . SER A 1 119 ? -0.055 16.040 20.222 1.00 69.75 119 SER A CA 1
ATOM 929 C C . SER A 1 119 ? 0.466 17.076 21.226 1.00 69.75 119 SER A C 1
ATOM 931 O O . SER A 1 119 ? 0.348 16.879 22.433 1.00 69.75 119 SER A O 1
ATOM 933 N N . SER A 1 120 ? 1.029 18.189 20.750 1.00 74.69 120 SER A N 1
ATOM 934 C CA . SER A 1 120 ? 1.618 19.239 21.597 1.00 74.69 120 SER A CA 1
ATOM 935 C C . SER A 1 120 ? 0.590 20.226 22.164 1.00 74.69 120 SER A C 1
ATOM 937 O O . SER A 1 120 ? 0.912 20.996 23.067 1.00 74.69 120 SER A O 1
ATOM 939 N N . SER A 1 121 ? -0.643 20.226 21.651 1.00 78.50 121 SER A N 1
ATOM 940 C CA . SER A 1 121 ? -1.737 21.064 22.144 1.00 78.50 121 SER A CA 1
ATOM 941 C C . SER A 1 121 ? -2.704 20.189 22.933 1.00 78.50 121 SER A C 1
ATOM 943 O O . SER A 1 121 ? -3.415 19.362 22.367 1.00 78.50 121 SER A O 1
ATOM 945 N N . SER A 1 122 ? -2.738 20.372 24.255 1.00 75.25 122 SER A N 1
ATOM 946 C CA . SER A 1 122 ? -3.460 19.524 25.219 1.00 75.25 122 SER A CA 1
ATOM 947 C C . SER A 1 122 ? -4.975 19.397 24.992 1.00 75.25 122 SER A C 1
ATOM 949 O O . SER A 1 122 ? -5.614 18.601 25.671 1.00 75.25 122 SER A O 1
ATOM 951 N N . ASN A 1 123 ? -5.547 20.130 24.030 1.00 79.75 123 ASN A N 1
ATOM 952 C CA . ASN A 1 123 ? -6.979 20.139 23.737 1.00 79.75 123 ASN A CA 1
ATOM 953 C C . ASN A 1 123 ? -7.337 19.874 22.259 1.00 79.75 123 ASN A C 1
ATOM 955 O O . ASN A 1 123 ? -8.526 19.855 21.936 1.00 79.75 123 ASN A O 1
ATOM 959 N N . SER A 1 124 ? -6.376 19.687 21.342 1.00 73.81 124 SER A N 1
ATOM 960 C CA . SER A 1 124 ? -6.709 19.416 19.932 1.00 73.81 124 SER A CA 1
ATOM 961 C C . SER A 1 124 ? -6.774 17.921 19.650 1.00 73.81 124 SER A C 1
ATOM 963 O O . SER A 1 124 ? -5.773 17.217 19.742 1.00 73.81 124 SER A O 1
ATOM 965 N N . LYS A 1 125 ? -7.959 17.443 19.258 1.00 80.19 125 LYS A N 1
ATOM 966 C CA . LYS A 1 125 ? -8.138 16.095 18.716 1.00 80.19 125 LYS A CA 1
ATOM 967 C C . LYS A 1 125 ? -7.287 15.948 17.449 1.00 80.19 125 LYS A C 1
ATOM 969 O O . LYS A 1 125 ? -7.373 16.797 16.563 1.00 80.19 125 LYS A O 1
ATOM 974 N N . GLU A 1 126 ? -6.492 14.883 17.375 1.00 83.19 126 GLU A N 1
ATOM 975 C CA . GLU A 1 126 ? -5.662 14.582 16.205 1.00 83.19 126 GLU A CA 1
ATOM 976 C C . GLU A 1 126 ? -6.519 14.515 14.925 1.00 83.19 126 GLU A C 1
ATOM 978 O O . GLU A 1 126 ? -7.633 13.967 14.966 1.00 83.19 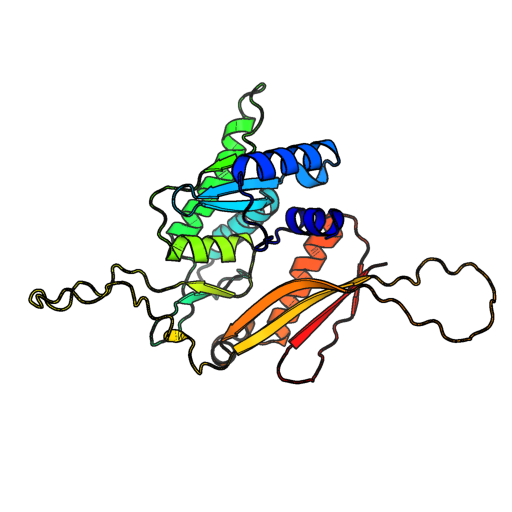126 GLU A O 1
ATOM 983 N N . PRO A 1 127 ? -6.058 15.086 13.794 1.00 86.94 127 PRO A N 1
ATOM 984 C CA . PRO A 1 127 ? -6.813 15.046 12.550 1.00 86.94 127 PRO A CA 1
ATOM 985 C C . PRO A 1 127 ? -7.013 13.601 12.094 1.00 86.94 127 PRO A C 1
ATOM 987 O O . PRO A 1 127 ? -6.058 12.854 11.926 1.00 86.94 127 PRO A O 1
ATOM 990 N N . LEU A 1 128 ? -8.265 13.210 11.843 1.00 91.06 128 LEU A N 1
ATOM 991 C CA . LEU A 1 128 ? -8.583 11.866 11.344 1.00 91.06 128 LEU A CA 1
ATOM 992 C C . LEU A 1 128 ? -8.164 11.668 9.877 1.00 91.06 128 LEU A C 1
ATOM 994 O O . LEU A 1 128 ? -7.928 10.544 9.430 1.00 91.06 128 LEU A O 1
ATOM 998 N N . THR A 1 129 ? -8.101 12.774 9.137 1.00 93.38 129 THR A N 1
ATOM 999 C CA . THR A 1 129 ? -7.811 12.835 7.706 1.00 93.38 129 THR A CA 1
ATOM 1000 C C . THR A 1 129 ? -6.568 13.673 7.453 1.00 93.38 129 THR A C 1
ATOM 1002 O O . THR A 1 129 ? -6.465 14.779 7.983 1.00 93.38 129 THR A O 1
ATOM 1005 N N . ILE A 1 130 ? -5.675 13.195 6.592 1.00 95.25 130 ILE A N 1
ATOM 1006 C CA . ILE A 1 130 ? -4.434 13.878 6.225 1.00 95.25 130 ILE A CA 1
ATOM 1007 C C . ILE A 1 130 ? -4.426 14.077 4.699 1.00 95.25 130 ILE A C 1
ATOM 1009 O O . ILE A 1 130 ? -4.428 13.086 3.961 1.00 95.25 130 ILE A O 1
ATOM 1013 N N . PRO A 1 131 ? -4.448 15.324 4.199 1.00 95.50 131 PRO A N 1
ATOM 1014 C CA . PRO A 1 131 ? -4.324 15.579 2.768 1.00 95.50 131 PRO A CA 1
ATOM 1015 C C . PRO A 1 131 ? -2.911 15.249 2.276 1.00 95.50 131 PRO A C 1
ATOM 1017 O O . PRO A 1 131 ? -1.925 15.510 2.966 1.00 95.50 131 PRO A O 1
ATOM 1020 N N . LEU A 1 132 ? -2.810 14.699 1.069 1.00 95.44 132 LEU A N 1
ATOM 1021 C CA . LEU A 1 132 ? -1.548 14.581 0.340 1.00 95.44 132 LEU A CA 1
ATOM 1022 C C . LEU A 1 132 ? -1.190 15.904 -0.359 1.00 95.44 132 LEU A C 1
ATOM 1024 O O . LEU A 1 132 ? -2.103 16.653 -0.718 1.00 95.44 132 LEU A O 1
ATOM 1028 N N . PRO A 1 133 ? 0.108 16.170 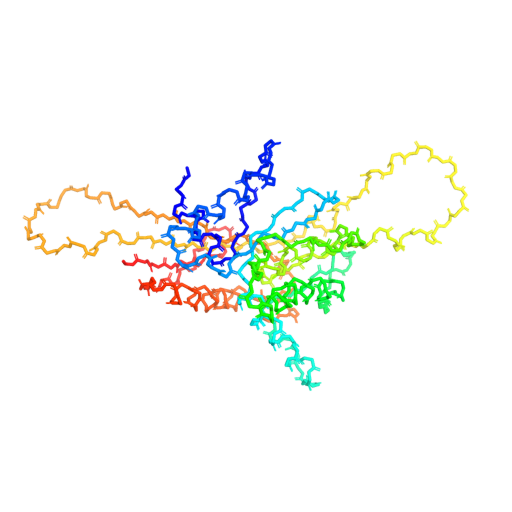-0.604 1.00 95.31 133 PRO A N 1
ATOM 1029 C CA . PRO A 1 133 ? 0.543 17.301 -1.422 1.00 95.31 133 PRO A CA 1
ATOM 1030 C C . PRO A 1 133 ? -0.120 17.299 -2.811 1.00 95.31 133 PRO A C 1
ATOM 1032 O O . PRO A 1 133 ? -0.217 16.256 -3.463 1.00 95.31 133 PRO A O 1
ATOM 1035 N N . GLU A 1 134 ? -0.611 18.459 -3.261 1.00 93.25 134 GLU A N 1
ATOM 1036 C CA . GLU A 1 134 ? -1.364 18.584 -4.524 1.00 93.25 134 GLU A CA 1
ATOM 1037 C C . GLU A 1 134 ? -0.478 18.481 -5.778 1.00 93.25 134 GLU A C 1
ATOM 1039 O O . GLU A 1 134 ? -0.966 18.187 -6.874 1.00 93.25 134 GLU A O 1
ATOM 1044 N N . ASP A 1 135 ? 0.825 18.696 -5.614 1.00 92.62 135 ASP A N 1
ATOM 1045 C CA . ASP A 1 135 ? 1.862 18.622 -6.641 1.00 92.62 135 ASP A CA 1
ATOM 1046 C C . ASP A 1 135 ? 2.343 17.189 -6.919 1.00 92.62 135 ASP A C 1
ATOM 1048 O O . ASP A 1 135 ? 3.104 16.965 -7.862 1.00 92.62 135 ASP A O 1
ATOM 1052 N N . LEU A 1 136 ? 1.861 16.195 -6.164 1.00 93.94 136 LEU A N 1
ATOM 1053 C CA . LEU A 1 136 ? 2.249 14.805 -6.363 1.00 93.94 136 LEU A CA 1
ATOM 1054 C C . LEU A 1 136 ? 1.786 14.297 -7.741 1.00 93.94 136 LEU A C 1
ATOM 1056 O O . LEU A 1 136 ? 0.595 14.295 -8.072 1.00 93.94 136 LEU A O 1
ATOM 1060 N N . SER A 1 137 ? 2.742 13.848 -8.557 1.00 93.31 137 SER A N 1
ATOM 1061 C CA . SER A 1 137 ? 2.452 13.263 -9.868 1.00 93.31 137 SER A CA 1
ATOM 1062 C C . SER A 1 137 ? 1.679 11.944 -9.733 1.00 93.31 137 SER A C 1
ATOM 1064 O O . SER A 1 137 ? 1.756 11.267 -8.706 1.00 93.31 137 SER A O 1
ATOM 1066 N N . THR A 1 138 ? 0.974 11.523 -10.787 1.00 90.50 138 THR A N 1
ATOM 1067 C CA . THR A 1 138 ? 0.293 10.216 -10.801 1.00 90.50 138 THR A CA 1
ATOM 1068 C C . THR A 1 138 ? 1.276 9.061 -10.589 1.00 90.50 138 THR A C 1
ATOM 1070 O O . THR A 1 138 ? 0.969 8.134 -9.845 1.00 90.50 138 THR A O 1
ATOM 1073 N N . SER A 1 139 ? 2.474 9.133 -11.184 1.00 92.88 139 SER A N 1
ATOM 1074 C CA . SER A 1 139 ? 3.522 8.121 -10.994 1.00 92.88 139 SER A CA 1
ATOM 1075 C C . SER A 1 139 ? 3.957 8.035 -9.527 1.00 92.88 139 SER A C 1
ATOM 1077 O O . SER A 1 139 ? 3.948 6.955 -8.932 1.00 92.88 139 SER A O 1
ATOM 1079 N N . SER A 1 140 ? 4.233 9.184 -8.906 1.00 94.94 140 SER A N 1
ATOM 1080 C CA . SER A 1 140 ? 4.603 9.265 -7.492 1.00 94.94 140 SER A CA 1
ATOM 1081 C C . SER A 1 140 ? 3.464 8.808 -6.578 1.00 94.94 140 SER A C 1
ATOM 1083 O O . SER A 1 140 ? 3.729 8.165 -5.570 1.00 94.94 140 SER A O 1
ATOM 1085 N N . LEU A 1 141 ? 2.201 9.079 -6.926 1.00 93.38 141 LEU A N 1
ATOM 1086 C CA . LEU A 1 141 ? 1.036 8.629 -6.161 1.00 93.38 141 LEU A CA 1
ATOM 1087 C C . LEU A 1 141 ? 0.847 7.107 -6.234 1.00 93.38 141 LEU A C 1
ATOM 1089 O O . LEU A 1 141 ? 0.578 6.486 -5.209 1.00 93.38 141 LEU A O 1
ATOM 1093 N N . ILE A 1 142 ? 1.042 6.495 -7.407 1.00 91.25 142 ILE A N 1
ATOM 1094 C CA . ILE A 1 142 ? 1.035 5.031 -7.575 1.00 91.25 142 ILE A CA 1
ATOM 1095 C C . ILE A 1 142 ? 2.158 4.404 -6.743 1.00 91.25 142 ILE A C 1
ATOM 1097 O O . ILE A 1 142 ? 1.926 3.452 -5.994 1.00 91.25 142 ILE A O 1
ATOM 1101 N N . ALA A 1 143 ? 3.364 4.970 -6.822 1.00 95.19 143 ALA A N 1
ATOM 1102 C CA . ALA A 1 143 ? 4.505 4.495 -6.053 1.00 95.19 143 ALA A CA 1
ATOM 1103 C C . ALA A 1 143 ? 4.288 4.660 -4.538 1.00 95.19 143 ALA A C 1
ATOM 1105 O O . ALA A 1 143 ? 4.589 3.755 -3.759 1.00 95.19 143 ALA A O 1
ATOM 1106 N N . LEU A 1 144 ? 3.706 5.785 -4.117 1.00 95.12 144 LEU A N 1
ATOM 1107 C CA . LEU A 1 144 ? 3.346 6.051 -2.730 1.00 95.12 144 LEU A CA 1
ATOM 1108 C C . LEU A 1 144 ? 2.300 5.054 -2.235 1.00 95.12 144 LEU A C 1
ATOM 1110 O O . LEU A 1 144 ? 2.490 4.476 -1.173 1.00 95.12 144 LEU A O 1
ATOM 1114 N N . ALA A 1 145 ? 1.242 4.792 -3.005 1.00 92.06 145 ALA A N 1
ATOM 1115 C CA . ALA A 1 145 ? 0.246 3.783 -2.661 1.00 92.06 145 ALA A CA 1
ATOM 1116 C C . ALA A 1 145 ? 0.907 2.416 -2.440 1.00 92.06 145 ALA A C 1
ATOM 1118 O O . ALA A 1 145 ? 0.705 1.792 -1.402 1.00 92.06 145 ALA A O 1
ATOM 1119 N N . GLY A 1 146 ? 1.761 1.985 -3.370 1.00 92.19 146 GLY A N 1
ATOM 1120 C CA . GLY A 1 146 ? 2.483 0.724 -3.249 1.00 92.19 146 GLY A CA 1
ATOM 1121 C C . GLY A 1 146 ? 3.363 0.644 -1.993 1.00 92.19 146 GLY A C 1
ATOM 1122 O O . GLY A 1 146 ? 3.380 -0.373 -1.298 1.00 92.19 146 GLY A O 1
ATOM 1123 N N . PHE A 1 147 ? 4.054 1.740 -1.680 1.00 93.69 147 PHE A N 1
ATOM 1124 C CA . PHE A 1 147 ? 4.928 1.869 -0.516 1.00 93.69 147 PHE A CA 1
ATOM 1125 C C . PHE A 1 147 ? 4.158 1.867 0.812 1.00 93.69 147 PHE A C 1
ATOM 1127 O O . PHE A 1 147 ? 4.534 1.151 1.736 1.00 93.69 147 PHE A O 1
ATOM 1134 N N . LEU A 1 148 ? 3.054 2.613 0.902 1.00 91.38 148 LEU A N 1
ATOM 1135 C CA . LEU A 1 148 ? 2.196 2.678 2.092 1.00 91.38 148 LEU A CA 1
ATOM 1136 C C . LEU A 1 148 ? 1.513 1.341 2.402 1.00 91.38 148 LEU A C 1
ATOM 1138 O O . LEU A 1 148 ? 1.201 1.057 3.555 1.00 91.38 148 LEU A O 1
ATOM 1142 N N . LEU A 1 149 ? 1.294 0.529 1.370 1.00 86.38 149 LEU A N 1
ATOM 1143 C CA . LEU A 1 149 ? 0.774 -0.834 1.474 1.00 86.38 149 LEU A CA 1
ATOM 1144 C C . LEU A 1 149 ? 1.863 -1.871 1.744 1.00 86.38 149 LEU A C 1
ATOM 1146 O O . LEU A 1 149 ? 1.563 -3.057 1.892 1.00 86.38 149 LEU A O 1
ATOM 1150 N N . GLU A 1 150 ? 3.119 -1.426 1.807 1.00 89.56 150 GLU A N 1
ATOM 1151 C CA . GLU A 1 150 ? 4.295 -2.255 2.041 1.00 89.56 150 GLU A CA 1
ATOM 1152 C C . GLU A 1 150 ? 4.376 -3.420 1.040 1.00 89.56 150 GLU A C 1
ATOM 1154 O O . GLU A 1 150 ? 4.752 -4.542 1.392 1.00 89.56 150 GLU A O 1
ATOM 1159 N N . TYR A 1 151 ? 4.021 -3.165 -0.228 1.00 91.19 151 TYR A N 1
ATOM 1160 C CA . TYR A 1 151 ? 4.259 -4.143 -1.283 1.00 91.19 151 TYR A CA 1
ATOM 1161 C C . TYR A 1 151 ? 5.765 -4.425 -1.385 1.00 91.19 151 TYR A C 1
ATOM 1163 O O . TYR A 1 151 ? 6.570 -3.487 -1.361 1.00 91.19 151 TYR A O 1
ATOM 1171 N N . PRO A 1 152 ? 6.178 -5.696 -1.553 1.00 92.50 152 PRO A N 1
ATOM 1172 C CA . PRO A 1 152 ? 7.588 -6.019 -1.767 1.00 92.50 152 PRO A CA 1
ATOM 1173 C C . PRO A 1 152 ? 8.144 -5.410 -3.056 1.00 92.50 152 PRO A C 1
ATOM 1175 O O . PRO A 1 152 ? 9.327 -5.097 -3.145 1.00 92.50 152 PRO A O 1
ATOM 1178 N N . VAL A 1 153 ? 7.279 -5.230 -4.056 1.00 94.75 153 VAL A N 1
ATOM 1179 C CA . VAL A 1 153 ? 7.611 -4.647 -5.354 1.00 94.75 153 VAL A CA 1
ATOM 1180 C C . VAL A 1 153 ? 6.601 -3.557 -5.673 1.00 94.75 153 VAL A C 1
ATOM 1182 O O . VAL A 1 153 ? 5.396 -3.798 -5.668 1.00 94.75 153 VAL A O 1
ATOM 1185 N N . VAL A 1 154 ? 7.101 -2.362 -5.961 1.00 95.38 154 VAL A N 1
ATOM 1186 C CA . VAL A 1 154 ? 6.309 -1.191 -6.328 1.00 95.38 154 VAL A CA 1
ATOM 1187 C C . VAL A 1 154 ? 6.738 -0.740 -7.706 1.00 95.38 154 VAL A C 1
ATOM 1189 O O . VAL A 1 154 ? 7.867 -0.296 -7.903 1.00 95.38 154 VAL A O 1
ATOM 1192 N N . TYR A 1 155 ? 5.830 -0.851 -8.664 1.00 94.81 155 TYR A N 1
ATOM 1193 C CA . TYR A 1 155 ? 6.073 -0.373 -10.013 1.00 94.81 155 TYR A CA 1
ATOM 1194 C C . TYR A 1 155 ? 5.907 1.144 -10.074 1.00 94.81 155 TYR A C 1
ATOM 1196 O O . TYR A 1 155 ? 4.888 1.683 -9.644 1.00 94.81 155 TYR A O 1
ATOM 1204 N N . VAL A 1 156 ? 6.915 1.820 -10.614 1.00 94.94 156 VAL A N 1
ATOM 1205 C CA . VAL A 1 156 ? 6.955 3.268 -10.801 1.00 94.94 156 VAL A CA 1
ATOM 1206 C C . VAL A 1 156 ? 6.783 3.540 -12.294 1.00 94.94 156 VAL A C 1
ATOM 1208 O O . VAL A 1 156 ? 7.683 3.216 -13.077 1.00 94.94 156 VAL A O 1
ATOM 1211 N N . PRO A 1 157 ? 5.634 4.086 -12.727 1.00 92.19 157 PRO A N 1
ATOM 1212 C CA . PRO A 1 157 ? 5.453 4.493 -14.115 1.00 92.19 157 PRO A CA 1
ATOM 1213 C C . PRO A 1 157 ? 6.460 5.586 -14.512 1.00 92.19 157 PRO A C 1
ATOM 1215 O O . PRO A 1 157 ? 6.842 6.396 -13.660 1.00 92.19 157 PRO A O 1
ATOM 1218 N N . PRO A 1 158 ? 6.875 5.670 -15.784 1.00 90.00 158 PRO A N 1
ATOM 1219 C CA . PRO A 1 158 ? 7.691 6.786 -16.249 1.00 90.00 158 PRO A CA 1
ATOM 1220 C C . PRO A 1 158 ? 6.938 8.116 -16.067 1.00 90.00 158 PRO A C 1
ATOM 1222 O O . PRO A 1 158 ? 5.714 8.179 -16.199 1.00 90.00 158 PRO A O 1
ATOM 1225 N N . SER A 1 159 ? 7.663 9.183 -15.719 1.00 84.94 159 SER A N 1
ATOM 1226 C CA . SER A 1 159 ? 7.069 10.520 -15.605 1.00 84.94 159 SER A CA 1
ATOM 1227 C C . SER A 1 159 ? 6.713 11.056 -17.000 1.00 84.94 159 SER A C 1
ATOM 1229 O O . SER A 1 159 ? 7.555 10.975 -17.895 1.00 84.94 159 SER A O 1
ATOM 1231 N N . PRO A 1 160 ? 5.535 11.684 -17.195 1.00 74.88 160 PRO A N 1
ATOM 1232 C CA . PRO A 1 160 ? 5.121 12.258 -18.484 1.00 74.88 160 PRO A CA 1
ATOM 1233 C C . PRO A 1 160 ? 6.011 13.415 -18.972 1.00 74.88 160 PRO A C 1
ATOM 1235 O O . PRO A 1 160 ? 5.837 13.916 -20.080 1.00 74.88 160 PRO A O 1
ATOM 1238 N N . SER A 1 161 ? 6.927 13.898 -18.131 1.00 64.94 161 SER A N 1
ATOM 1239 C CA . SER A 1 161 ? 7.788 15.045 -18.415 1.00 64.94 161 SER A CA 1
ATOM 1240 C C . SER A 1 161 ? 9.054 14.708 -19.207 1.00 64.94 161 SER A C 1
ATOM 1242 O O . SER A 1 161 ? 9.741 15.641 -19.606 1.00 64.94 161 SER A O 1
ATOM 1244 N N . HIS A 1 162 ? 9.393 13.430 -19.418 1.00 54.34 162 HIS A N 1
ATOM 1245 C CA . HIS A 1 162 ? 10.683 13.063 -20.020 1.00 54.34 162 HIS A CA 1
ATOM 1246 C C . HIS A 1 162 ? 10.700 12.928 -21.549 1.00 54.34 162 HIS A C 1
ATOM 1248 O O . HIS A 1 162 ? 11.785 12.950 -22.117 1.00 54.34 162 HIS A O 1
ATOM 1254 N N . ASP A 1 163 ? 9.544 12.899 -22.215 1.00 53.59 163 ASP A N 1
ATOM 1255 C CA . ASP A 1 163 ? 9.482 12.694 -23.674 1.00 53.59 163 ASP A CA 1
ATOM 1256 C C . ASP A 1 163 ? 9.230 13.980 -24.484 1.00 53.59 163 ASP A C 1
ATOM 1258 O O . ASP A 1 163 ? 9.041 13.921 -25.696 1.00 53.59 163 ASP A O 1
ATOM 1262 N N . ARG A 1 164 ? 9.216 15.163 -23.849 1.00 55.16 164 ARG A N 1
ATOM 1263 C CA . ARG A 1 164 ? 8.851 16.425 -24.530 1.00 55.16 164 ARG A CA 1
ATOM 1264 C C . ARG A 1 164 ? 9.998 17.197 -25.186 1.00 55.16 164 ARG A C 1
ATOM 1266 O O . ARG A 1 164 ? 9.720 18.217 -25.808 1.00 55.16 164 ARG A O 1
ATOM 1273 N N . ASP A 1 165 ? 11.238 16.723 -25.096 1.00 57.31 165 ASP A N 1
ATOM 1274 C CA . ASP A 1 165 ? 12.371 17.388 -25.762 1.00 57.31 165 ASP A CA 1
ATOM 1275 C C . ASP A 1 165 ? 12.599 16.916 -27.210 1.00 57.31 165 ASP A C 1
ATOM 1277 O O . ASP A 1 165 ? 13.478 17.441 -27.891 1.00 57.31 165 ASP A O 1
ATOM 1281 N N . TYR A 1 166 ? 11.792 15.978 -27.721 1.00 57.69 166 TYR A N 1
ATOM 1282 C CA . TYR A 1 166 ? 11.844 15.574 -29.126 1.00 57.69 166 TYR A CA 1
ATOM 1283 C C . TYR A 1 166 ? 10.786 16.315 -29.960 1.00 57.69 166 TYR A C 1
ATOM 1285 O O . TYR A 1 166 ? 9.601 15.994 -29.942 1.00 57.69 166 TYR A O 1
ATOM 1293 N N . ASP A 1 167 ? 11.285 17.304 -30.702 1.00 52.62 167 ASP A N 1
ATOM 1294 C CA . ASP A 1 167 ? 10.742 17.901 -31.927 1.00 52.62 167 ASP A CA 1
ATOM 1295 C C . ASP A 1 167 ? 9.402 18.655 -31.839 1.00 52.62 167 ASP A C 1
ATOM 1297 O O . ASP A 1 167 ? 8.330 18.207 -32.252 1.00 52.62 167 ASP A O 1
ATOM 1301 N N . LEU A 1 168 ? 9.529 19.916 -31.411 1.00 61.94 168 LEU A N 1
ATOM 1302 C CA . LEU A 1 168 ? 8.709 21.030 -31.887 1.00 61.94 168 LEU A CA 1
ATOM 1303 C C . LEU A 1 168 ? 8.682 21.026 -33.428 1.00 61.94 168 LEU A C 1
ATOM 1305 O O . LEU A 1 168 ? 9.687 21.375 -34.033 1.00 61.94 168 LEU A O 1
ATOM 1309 N N . GLU A 1 169 ? 7.555 20.599 -34.017 1.00 61.81 169 GLU A N 1
ATOM 1310 C CA . GLU A 1 169 ? 6.979 20.984 -35.335 1.00 61.81 169 GLU A CA 1
ATOM 1311 C C . GLU A 1 169 ? 6.109 19.870 -35.976 1.00 61.81 169 GLU A C 1
ATOM 1313 O O . GLU A 1 169 ? 6.104 19.671 -37.191 1.00 61.81 169 GLU A O 1
ATOM 1318 N N . ARG A 1 170 ? 5.309 19.125 -35.197 1.00 57.28 170 ARG A N 1
ATOM 1319 C CA . ARG A 1 170 ? 4.188 18.360 -35.777 1.00 57.28 170 ARG A CA 1
ATOM 1320 C C . ARG A 1 170 ? 2.848 18.884 -35.291 1.00 57.28 170 ARG A C 1
ATOM 1322 O O . ARG A 1 170 ? 2.334 18.459 -34.263 1.00 57.28 170 ARG A O 1
ATOM 1329 N N . ASP A 1 171 ? 2.284 19.772 -36.104 1.00 60.75 171 ASP A N 1
ATOM 1330 C CA . ASP A 1 171 ? 0.867 20.128 -36.129 1.00 60.75 171 ASP A CA 1
ATOM 1331 C C . ASP A 1 171 ? 0.027 18.886 -36.455 1.00 60.75 171 ASP A C 1
ATOM 1333 O O . ASP A 1 171 ? -0.335 18.660 -37.609 1.00 60.75 171 ASP A O 1
ATOM 1337 N N . HIS A 1 172 ? -0.270 18.040 -35.471 1.00 57.94 172 HIS A N 1
ATOM 1338 C CA . HIS A 1 172 ? -1.282 16.997 -35.621 1.00 57.94 172 HIS A CA 1
ATOM 1339 C C . HIS A 1 172 ? -2.107 16.848 -34.344 1.00 57.94 172 HIS A C 1
ATOM 1341 O O . HIS A 1 172 ? -1.601 16.429 -33.306 1.00 57.94 172 HIS A O 1
ATOM 1347 N N . ASP A 1 173 ? -3.401 17.156 -34.484 1.00 61.50 173 ASP A N 1
ATOM 1348 C CA . ASP A 1 173 ? -4.523 16.901 -33.570 1.00 61.50 173 ASP A CA 1
ATOM 1349 C C . ASP A 1 173 ? -4.734 15.390 -33.312 1.00 61.50 173 ASP A C 1
ATOM 1351 O O . ASP A 1 173 ? -5.813 14.840 -33.540 1.00 61.50 173 ASP A O 1
ATOM 1355 N N . HIS A 1 174 ? -3.693 14.669 -32.896 1.00 56.38 174 HIS A N 1
ATOM 1356 C CA . HIS A 1 174 ? -3.749 13.229 -32.656 1.00 56.38 174 HIS A CA 1
ATOM 1357 C C . HIS A 1 174 ? -3.640 12.907 -31.167 1.00 56.38 174 HIS A C 1
ATOM 1359 O O . HIS A 1 174 ? -2.556 12.892 -30.590 1.00 56.38 174 HIS A O 1
ATOM 1365 N N . ASP A 1 175 ? -4.815 12.664 -30.579 1.00 58.22 175 ASP A N 1
ATOM 1366 C CA . ASP A 1 175 ? -5.108 11.772 -29.452 1.00 58.22 175 ASP A CA 1
ATOM 1367 C C . ASP A 1 175 ? -3.953 11.543 -28.463 1.00 58.22 175 ASP A C 1
ATOM 1369 O O . ASP A 1 175 ? -3.286 10.506 -28.441 1.00 58.22 175 ASP A O 1
ATOM 1373 N N . GLN A 1 176 ? -3.774 12.519 -27.572 1.00 54.50 176 GLN A N 1
ATOM 1374 C CA . GLN A 1 176 ? -2.778 12.557 -26.497 1.00 54.50 176 GLN A CA 1
ATOM 1375 C C . GLN A 1 176 ? -3.093 11.612 -25.310 1.00 54.50 176 GLN A C 1
ATOM 1377 O O . GLN A 1 176 ? -2.660 11.861 -24.186 1.00 54.50 176 GLN A O 1
ATOM 1382 N N . ASP A 1 177 ? -3.823 10.519 -25.553 1.00 56.22 177 ASP A N 1
ATOM 1383 C CA . ASP A 1 177 ? -4.284 9.577 -24.521 1.00 56.22 177 ASP A CA 1
ATOM 1384 C C . ASP A 1 177 ? -3.599 8.199 -24.572 1.00 56.22 177 ASP A C 1
ATOM 1386 O O . ASP A 1 177 ? -3.862 7.341 -23.725 1.00 56.22 177 ASP A O 1
ATOM 1390 N N . GLN A 1 178 ? -2.658 7.958 -25.492 1.00 53.00 178 GLN A N 1
ATOM 1391 C CA . GLN A 1 178 ? -1.852 6.730 -25.465 1.00 53.00 178 GLN A CA 1
ATOM 1392 C C . GLN A 1 178 ? -0.658 6.848 -24.507 1.00 53.00 178 GLN A C 1
ATOM 1394 O O . GLN A 1 178 ? 0.498 6.749 -24.908 1.00 53.00 178 GLN A O 1
ATOM 1399 N N . TYR A 1 179 ? -0.932 6.964 -23.205 1.00 55.72 179 TYR A N 1
ATOM 1400 C CA . TYR A 1 179 ? 0.014 6.514 -22.178 1.00 55.72 179 TYR A CA 1
ATOM 1401 C C . TYR A 1 179 ? 0.080 4.985 -22.240 1.00 55.72 179 TYR A C 1
ATOM 1403 O O . TYR A 1 179 ? -0.547 4.275 -21.451 1.00 55.72 179 TYR A O 1
ATOM 1411 N N . GLN A 1 180 ? 0.752 4.463 -23.267 1.00 52.34 180 GLN A N 1
ATOM 1412 C CA . GLN A 1 180 ? 0.803 3.038 -23.532 1.00 52.34 180 GLN A CA 1
ATOM 1413 C C . GLN A 1 180 ? 1.576 2.349 -22.407 1.00 52.34 180 GLN A C 1
ATOM 1415 O O . GLN A 1 180 ? 2.786 2.473 -22.259 1.00 52.34 180 GLN A O 1
ATOM 1420 N N . THR A 1 181 ? 0.844 1.560 -21.632 1.00 56.41 181 THR A N 1
ATOM 1421 C CA . THR A 1 181 ? 1.307 0.584 -20.641 1.00 56.41 181 THR A CA 1
ATOM 1422 C C . THR A 1 181 ? 2.058 -0.597 -21.279 1.00 56.41 181 THR A C 1
ATOM 1424 O O . THR A 1 181 ? 2.086 -1.700 -20.730 1.00 56.41 181 THR A O 1
ATOM 1427 N N . THR A 1 182 ? 2.671 -0.399 -22.451 1.00 60.06 182 THR A N 1
ATOM 1428 C CA . THR A 1 182 ? 3.331 -1.442 -23.248 1.00 60.06 182 THR A CA 1
ATOM 1429 C C . THR A 1 182 ? 4.510 -2.080 -22.530 1.00 60.06 182 THR A C 1
ATOM 1431 O O . THR A 1 182 ? 4.840 -3.218 -22.854 1.00 60.06 182 THR A O 1
ATOM 1434 N N . SER A 1 183 ? 5.082 -1.426 -21.514 1.00 66.69 183 SER A N 1
ATOM 1435 C CA . SER A 1 183 ? 6.273 -1.894 -20.794 1.00 66.69 183 SER A CA 1
ATOM 1436 C C . SER A 1 183 ? 6.132 -3.276 -20.140 1.00 66.69 183 SER A C 1
ATOM 1438 O O . SER A 1 183 ? 7.144 -3.900 -19.839 1.00 66.69 183 SER A O 1
ATOM 1440 N N . LEU A 1 184 ? 4.913 -3.782 -19.905 1.00 80.38 184 LEU A N 1
ATOM 1441 C CA . LEU A 1 184 ? 4.698 -5.122 -19.330 1.00 80.38 184 LEU A CA 1
ATOM 1442 C C . LEU A 1 184 ? 4.140 -6.151 -20.323 1.00 80.38 184 LEU A C 1
ATOM 1444 O O . LEU A 1 184 ? 3.996 -7.324 -19.972 1.00 80.38 184 LEU A O 1
ATOM 1448 N N . ASN A 1 185 ? 3.836 -5.759 -21.561 1.00 84.38 185 ASN A N 1
ATOM 1449 C CA . ASN A 1 185 ? 3.277 -6.687 -22.538 1.00 84.38 185 ASN A CA 1
ATOM 1450 C C . ASN A 1 185 ? 4.314 -7.746 -22.930 1.00 84.38 185 ASN A C 1
ATOM 1452 O O . ASN A 1 185 ? 5.387 -7.431 -23.434 1.00 84.38 185 ASN A O 1
ATOM 1456 N N . GLY A 1 186 ? 3.983 -9.019 -22.701 1.00 86.50 186 GLY A N 1
ATOM 1457 C CA . GLY A 1 186 ? 4.876 -10.144 -22.991 1.00 86.50 186 GLY A CA 1
ATOM 1458 C C . GLY A 1 186 ? 6.014 -10.338 -21.983 1.00 86.50 186 GLY A C 1
ATOM 1459 O O . GLY A 1 186 ? 6.821 -11.248 -22.165 1.00 86.50 186 GLY A O 1
ATOM 1460 N N . VAL A 1 187 ? 6.073 -9.541 -20.909 1.00 89.56 187 VAL A N 1
ATOM 1461 C CA . VAL A 1 187 ? 7.056 -9.718 -19.834 1.00 89.56 187 VAL A CA 1
ATOM 1462 C C . VAL A 1 187 ? 6.584 -10.836 -18.895 1.00 89.56 187 VAL A C 1
ATOM 1464 O O . VAL A 1 187 ? 5.484 -10.740 -18.349 1.00 89.56 187 VAL A O 1
ATOM 1467 N N . PRO A 1 188 ? 7.379 -11.898 -18.666 1.00 92.19 188 PRO A N 1
ATOM 1468 C CA . PRO A 1 188 ? 7.023 -12.938 -17.707 1.00 92.19 188 PRO A CA 1
ATOM 1469 C C . PRO A 1 188 ? 6.903 -12.378 -16.286 1.00 92.19 188 PRO A C 1
ATOM 1471 O O . PRO A 1 188 ? 7.822 -11.729 -15.776 1.00 92.19 188 PRO A O 1
ATOM 1474 N N . LEU A 1 189 ? 5.773 -12.663 -15.639 1.00 91.62 189 LEU A N 1
ATOM 1475 C CA . LEU A 1 189 ? 5.482 -12.242 -14.273 1.00 91.62 189 LEU A CA 1
ATOM 1476 C C . LEU A 1 189 ? 5.386 -13.454 -13.351 1.00 91.62 189 LEU A C 1
ATOM 1478 O O . LEU A 1 189 ? 4.657 -14.404 -13.634 1.00 91.62 189 LEU A O 1
ATOM 1482 N N . ASP A 1 190 ? 6.054 -13.366 -12.208 1.00 90.44 190 ASP A N 1
ATOM 1483 C CA . ASP A 1 190 ? 5.798 -14.244 -11.078 1.00 90.44 190 ASP A CA 1
ATOM 1484 C C . ASP A 1 190 ? 4.618 -13.685 -10.282 1.00 90.44 190 ASP A C 1
ATOM 1486 O O . ASP A 1 190 ? 4.616 -12.513 -9.895 1.00 90.44 190 ASP A O 1
ATOM 1490 N N . LEU A 1 191 ? 3.612 -14.520 -10.022 1.00 89.44 191 LEU A N 1
ATOM 1491 C CA . LEU A 1 191 ? 2.423 -14.135 -9.266 1.00 89.44 191 LEU A CA 1
ATOM 1492 C C . LEU A 1 191 ? 2.507 -14.659 -7.836 1.00 89.44 191 LEU A C 1
ATOM 1494 O O . LEU A 1 191 ? 2.672 -15.861 -7.601 1.00 89.44 191 LEU A O 1
ATOM 1498 N N . TYR A 1 192 ? 2.309 -13.752 -6.887 1.00 87.56 192 TYR A N 1
ATOM 1499 C CA . TYR A 1 192 ? 2.349 -14.031 -5.462 1.00 87.56 192 TYR A CA 1
ATOM 1500 C C . TYR A 1 192 ? 0.978 -13.807 -4.858 1.00 87.56 192 TYR A C 1
ATOM 1502 O O . TYR A 1 192 ? 0.325 -12.786 -5.083 1.00 87.56 192 TYR A O 1
ATOM 1510 N N . GLN A 1 193 ? 0.548 -14.775 -4.056 1.00 86.31 193 GLN A N 1
ATOM 1511 C CA . GLN A 1 193 ? -0.689 -14.680 -3.302 1.00 86.31 193 GLN A CA 1
ATOM 1512 C C . GLN A 1 193 ? -0.445 -15.095 -1.856 1.00 86.31 193 GLN A C 1
ATOM 1514 O O . GLN A 1 193 ? -0.011 -16.217 -1.579 1.00 86.31 193 GLN A O 1
ATOM 1519 N N . TYR A 1 194 ? -0.792 -14.194 -0.942 1.00 83.44 194 TYR A N 1
ATOM 1520 C CA . TYR A 1 194 ? -0.730 -14.419 0.492 1.00 83.44 194 TYR A CA 1
ATOM 1521 C C . TYR A 1 194 ? -2.134 -14.630 1.059 1.00 83.44 194 TYR A C 1
ATOM 1523 O O . TYR A 1 194 ? -3.010 -13.771 0.912 1.00 83.44 194 TYR A O 1
ATOM 1531 N N . THR A 1 195 ? -2.371 -15.784 1.687 1.00 83.75 195 THR A N 1
ATOM 1532 C CA . THR A 1 195 ? -3.689 -16.151 2.230 1.00 83.75 195 THR A CA 1
ATOM 1533 C C . THR A 1 195 ? -3.632 -16.522 3.704 1.00 83.75 195 THR A C 1
ATOM 1535 O O . THR A 1 195 ? -2.835 -17.381 4.084 1.00 83.75 195 THR A O 1
ATOM 1538 N N . LEU A 1 196 ? -4.553 -15.966 4.496 1.00 79.75 196 LEU A N 1
ATOM 1539 C CA . LEU A 1 196 ? -4.919 -16.516 5.801 1.00 79.75 196 LEU A CA 1
ATOM 1540 C C . LEU A 1 196 ? -5.883 -17.674 5.608 1.00 79.75 196 LEU A C 1
ATOM 1542 O O . LEU A 1 196 ? -6.833 -17.588 4.830 1.00 79.75 196 LEU A O 1
ATOM 1546 N N . VAL A 1 197 ? -5.666 -18.739 6.354 1.00 82.56 197 VAL A N 1
ATOM 1547 C CA . VAL A 1 197 ? -6.510 -19.923 6.394 1.00 82.56 197 VAL A CA 1
ATOM 1548 C C . VAL A 1 197 ? -6.953 -20.095 7.838 1.00 82.56 197 VAL A C 1
ATOM 1550 O O . VAL A 1 197 ? -6.137 -20.305 8.728 1.00 82.56 197 VAL A O 1
ATOM 1553 N N . ARG A 1 198 ? -8.251 -19.987 8.105 1.00 77.50 198 ARG A N 1
ATOM 1554 C CA . ARG A 1 198 ? -8.784 -20.229 9.446 1.00 77.50 198 ARG A CA 1
ATOM 1555 C C . ARG A 1 198 ? -8.976 -21.729 9.644 1.00 77.50 198 ARG A C 1
ATOM 1557 O O . ARG A 1 198 ? -9.714 -22.357 8.882 1.00 77.50 198 ARG A O 1
ATOM 1564 N N . ASN A 1 199 ? -8.322 -22.292 10.657 1.00 74.06 199 ASN A N 1
ATOM 1565 C CA . ASN A 1 199 ? -8.478 -23.689 11.031 1.00 74.06 199 ASN A CA 1
ATOM 1566 C C . ASN A 1 199 ? -9.616 -23.815 12.051 1.00 74.06 199 ASN A C 1
ATOM 1568 O O . ASN A 1 199 ? -9.480 -23.448 13.212 1.00 74.06 199 ASN A O 1
ATOM 1572 N N . SER A 1 200 ? -10.755 -24.339 11.610 1.00 69.12 200 SER A N 1
ATOM 1573 C CA . SER A 1 200 ? -11.975 -24.474 12.417 1.00 69.12 200 SER A CA 1
ATOM 1574 C C . SER A 1 200 ? -11.871 -25.516 13.546 1.00 69.12 200 SER A C 1
ATOM 1576 O O . SER A 1 200 ? -12.830 -25.703 14.290 1.00 69.12 200 SER A O 1
ATOM 1578 N N . ASN A 1 201 ? -10.741 -26.221 13.676 1.00 64.94 201 ASN A N 1
ATOM 1579 C CA . ASN A 1 201 ? -10.643 -27.449 14.470 1.00 64.94 201 ASN A CA 1
ATOM 1580 C C . ASN A 1 201 ? -10.320 -27.254 15.970 1.00 64.94 201 ASN A C 1
ATOM 1582 O O . ASN A 1 201 ? -10.144 -28.247 16.676 1.00 64.94 201 ASN A O 1
ATOM 1586 N N . SER A 1 202 ? -10.265 -26.027 16.505 1.00 59.34 202 SER A N 1
ATOM 1587 C CA . SER A 1 202 ? -9.816 -25.774 17.891 1.00 59.34 202 SER A CA 1
ATOM 1588 C C . SER A 1 202 ? -10.839 -26.081 19.006 1.00 59.34 202 SER A C 1
ATOM 1590 O O . SER A 1 202 ? -10.484 -26.001 20.177 1.00 59.34 202 SER A O 1
ATOM 1592 N N . ASN A 1 203 ? -12.065 -26.531 18.695 1.00 58.41 203 ASN A N 1
ATOM 1593 C CA . ASN A 1 203 ? -13.122 -26.780 19.697 1.00 58.41 203 ASN A CA 1
ATOM 1594 C C . ASN A 1 203 ? -13.6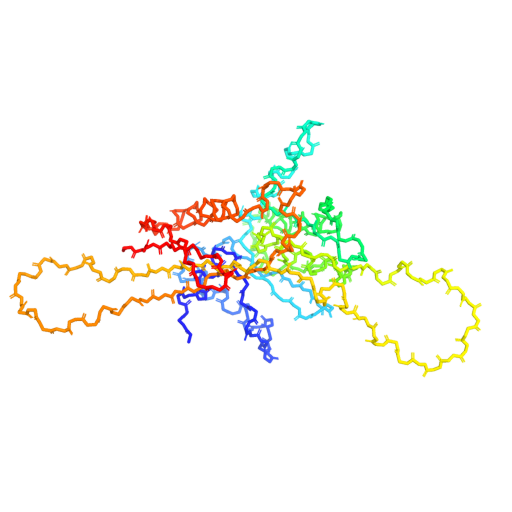04 -28.244 19.800 1.00 58.41 203 ASN A C 1
ATOM 1596 O O . ASN A 1 203 ? -14.799 -28.506 19.940 1.00 58.41 203 ASN A O 1
ATOM 1600 N N . SER A 1 204 ? -12.701 -29.229 19.778 1.00 54.22 204 SER A N 1
ATOM 1601 C CA . SER A 1 204 ? -13.074 -30.650 19.926 1.00 54.22 204 SER A CA 1
ATOM 1602 C C . SER A 1 204 ? -12.652 -31.268 21.267 1.00 54.22 204 SER A C 1
ATOM 1604 O O . SER A 1 204 ? -11.901 -32.232 21.328 1.00 54.22 204 S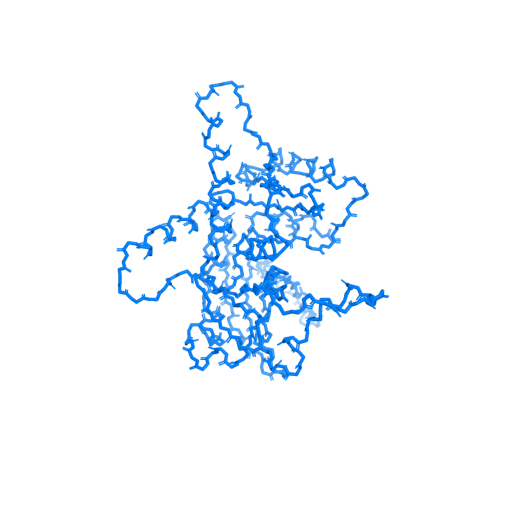ER A O 1
ATOM 1606 N N . ASN A 1 205 ? -13.236 -30.775 22.366 1.00 61.72 205 ASN A N 1
ATOM 1607 C CA . ASN A 1 205 ? -13.411 -31.593 23.582 1.00 61.72 205 ASN A CA 1
ATOM 1608 C C . ASN A 1 205 ? -14.718 -32.416 23.555 1.00 61.72 205 ASN A C 1
ATOM 1610 O O . ASN A 1 205 ? -15.077 -33.069 24.536 1.00 61.72 205 ASN A O 1
ATOM 1614 N N . ILE A 1 206 ? -15.445 -32.414 22.432 1.00 64.25 206 ILE A N 1
ATOM 1615 C CA . ILE A 1 206 ? -16.673 -33.195 22.273 1.00 64.25 206 ILE A CA 1
ATOM 1616 C C . ILE A 1 206 ? -16.293 -34.603 21.811 1.00 64.25 206 ILE A C 1
ATOM 1618 O O . ILE A 1 206 ? -16.006 -34.856 20.642 1.00 64.25 206 ILE A O 1
ATOM 1622 N N . LYS A 1 207 ? -16.259 -35.522 22.778 1.00 63.91 207 LYS A N 1
ATOM 1623 C CA . LYS A 1 207 ? -16.022 -36.949 22.567 1.00 63.91 207 LYS A CA 1
ATOM 1624 C C . LYS A 1 207 ? -17.030 -37.528 21.563 1.00 63.91 207 LYS A C 1
ATOM 1626 O O . LYS A 1 207 ? -18.237 -37.467 21.776 1.00 63.91 207 LYS A O 1
ATOM 1631 N N . SER A 1 208 ? -16.480 -38.166 20.528 1.00 59.53 208 SER A N 1
ATOM 1632 C CA . SER A 1 208 ? -17.052 -39.301 19.787 1.00 59.53 208 SER A CA 1
ATOM 1633 C C . SER A 1 208 ? -18.448 -39.106 19.182 1.00 59.53 208 SER A C 1
ATOM 1635 O O . SER A 1 208 ? -19.441 -39.589 19.723 1.00 59.53 208 SER A O 1
ATOM 1637 N N . ARG A 1 209 ? -18.508 -38.511 17.985 1.00 59.59 209 ARG A N 1
ATOM 1638 C CA . ARG A 1 209 ? -19.608 -38.736 17.033 1.00 59.59 209 ARG A CA 1
ATOM 1639 C C . ARG A 1 209 ? -19.055 -39.437 15.773 1.00 59.59 209 ARG A C 1
ATOM 1641 O O . ARG A 1 209 ? -17.888 -39.212 15.454 1.00 59.59 209 ARG A O 1
ATOM 1648 N N . PRO A 1 210 ? -19.808 -40.343 15.117 1.00 64.31 210 PRO A N 1
ATOM 1649 C CA . PRO A 1 210 ? -19.272 -41.214 14.069 1.00 64.31 210 PRO A CA 1
ATOM 1650 C C . PRO A 1 210 ? -18.801 -40.444 12.832 1.00 64.31 210 PRO A C 1
ATOM 1652 O O . PRO A 1 210 ? -19.415 -39.463 12.422 1.00 64.31 210 PRO A O 1
ATOM 1655 N N . LYS A 1 211 ? -17.700 -40.936 12.256 1.00 61.47 211 LYS A N 1
ATOM 1656 C CA . LYS A 1 211 ? -17.003 -40.430 11.070 1.00 61.47 211 LYS A CA 1
ATOM 1657 C C . LYS A 1 211 ? -17.819 -40.662 9.792 1.00 61.47 211 LYS A C 1
ATOM 1659 O O . LYS A 1 211 ? -17.554 -41.626 9.084 1.00 61.47 211 LYS A O 1
ATOM 1664 N N . GLU A 1 212 ? -18.754 -39.786 9.454 1.00 63.53 212 GLU A N 1
ATOM 1665 C CA . GLU A 1 212 ? -19.311 -39.747 8.096 1.00 63.53 212 GLU A CA 1
ATOM 1666 C C . GLU A 1 212 ? -19.313 -38.307 7.567 1.00 63.53 212 GLU A C 1
ATOM 1668 O O . GLU A 1 212 ? -20.087 -37.464 8.003 1.00 63.53 212 GLU A O 1
ATOM 1673 N N . GLN A 1 213 ? -18.380 -38.050 6.640 1.00 60.66 213 GLN A N 1
ATOM 1674 C CA . GLN A 1 213 ? -18.301 -36.885 5.745 1.00 60.66 213 GLN A CA 1
ATOM 1675 C C . GLN A 1 213 ? -18.338 -35.493 6.404 1.00 60.66 213 GLN A C 1
ATOM 1677 O O . GLN A 1 213 ? -19.179 -34.656 6.087 1.00 60.66 213 GLN A O 1
ATOM 1682 N N . GLU A 1 214 ? -17.343 -35.178 7.237 1.00 57.12 214 GLU A N 1
ATOM 1683 C CA . GLU A 1 214 ? -17.021 -33.773 7.511 1.00 57.12 214 GLU A CA 1
ATOM 1684 C C . GLU A 1 214 ? -16.272 -33.175 6.313 1.00 57.12 214 GLU A C 1
ATOM 1686 O O . GLU A 1 214 ? -15.063 -33.339 6.144 1.00 57.12 214 GLU A O 1
ATOM 1691 N N . THR A 1 215 ? -16.994 -32.455 5.454 1.00 67.12 215 THR A N 1
ATOM 1692 C CA . THR A 1 215 ? -16.377 -31.479 4.555 1.00 67.12 215 THR A CA 1
ATOM 1693 C C . THR A 1 215 ? -15.777 -30.375 5.423 1.00 67.12 215 THR A C 1
ATOM 1695 O O . THR A 1 215 ? -16.499 -29.513 5.928 1.00 67.12 215 THR A O 1
ATOM 1698 N N . HIS A 1 216 ? -14.466 -30.419 5.659 1.00 66.12 216 HIS A N 1
ATOM 1699 C CA . HIS A 1 216 ? -13.764 -29.368 6.391 1.00 66.12 216 HIS A CA 1
ATOM 1700 C C . HIS A 1 216 ? -13.929 -28.029 5.656 1.00 66.12 216 HIS A C 1
ATOM 1702 O O . HIS A 1 216 ? -13.261 -27.764 4.658 1.00 66.12 216 HIS A O 1
ATOM 1708 N N . ASN A 1 217 ? -14.823 -27.173 6.158 1.00 71.25 217 ASN A N 1
ATOM 1709 C CA . ASN A 1 217 ? -15.011 -25.810 5.667 1.00 71.25 217 ASN A CA 1
ATOM 1710 C C . ASN A 1 217 ? -13.832 -24.934 6.113 1.00 71.25 217 ASN A C 1
ATOM 1712 O O . ASN A 1 217 ? -13.931 -24.160 7.070 1.00 71.25 217 ASN A O 1
ATOM 1716 N N . THR A 1 218 ? -12.694 -25.067 5.432 1.00 77.56 218 THR A N 1
ATOM 1717 C CA . THR A 1 218 ? -11.558 -24.159 5.596 1.00 77.56 218 THR A CA 1
ATOM 1718 C C . THR A 1 218 ? -11.915 -22.809 4.989 1.00 77.56 218 THR A C 1
ATOM 1720 O O . THR A 1 218 ? -12.108 -22.701 3.777 1.00 77.56 218 THR A O 1
ATOM 1723 N N . HIS A 1 219 ? -11.997 -21.773 5.820 1.00 81.25 219 HIS A N 1
ATOM 1724 C CA . HIS A 1 219 ? -12.226 -20.412 5.342 1.00 81.25 219 HIS A CA 1
ATOM 1725 C C . HIS A 1 219 ? -10.882 -19.778 4.984 1.00 81.25 219 HIS A C 1
ATOM 1727 O O . HIS A 1 219 ? -10.006 -19.636 5.840 1.00 81.25 219 HIS A O 1
ATOM 1733 N N . THR A 1 220 ? -10.707 -19.421 3.712 1.00 82.38 220 THR A N 1
ATOM 1734 C CA . THR A 1 220 ? -9.485 -18.786 3.206 1.00 82.38 220 THR A CA 1
ATOM 1735 C C . THR A 1 220 ? -9.738 -17.327 2.858 1.00 82.38 220 THR A C 1
ATOM 1737 O O . THR A 1 220 ? -10.655 -17.029 2.093 1.00 82.38 220 THR A O 1
ATOM 1740 N N . HIS A 1 221 ? -8.887 -16.430 3.344 1.00 81.12 221 HIS A N 1
ATOM 1741 C CA . HIS A 1 221 ? -8.928 -15.001 3.055 1.00 81.12 221 HIS A CA 1
ATOM 1742 C C . HIS A 1 221 ? -7.630 -14.584 2.371 1.00 81.12 221 HIS A C 1
ATOM 1744 O O . HIS A 1 221 ? -6.544 -14.772 2.917 1.00 81.12 221 HIS A O 1
ATOM 1750 N N . THR A 1 222 ? -7.718 -14.028 1.164 1.00 82.75 222 THR A N 1
ATOM 1751 C CA . THR A 1 222 ? -6.551 -13.425 0.513 1.00 82.75 222 THR A CA 1
ATOM 1752 C C . THR A 1 222 ? -6.286 -12.048 1.098 1.00 82.75 222 THR A C 1
ATOM 1754 O O . THR A 1 222 ? -7.179 -11.208 1.109 1.00 82.75 222 THR A O 1
ATOM 1757 N N . LEU A 1 223 ? -5.058 -11.836 1.561 1.00 80.31 223 LEU A N 1
ATOM 1758 C CA . LEU A 1 223 ? -4.606 -10.572 2.133 1.00 80.31 223 LEU A CA 1
ATOM 1759 C C . LEU A 1 223 ? -3.896 -9.700 1.103 1.00 80.31 223 LEU A C 1
ATOM 1761 O O . LEU A 1 223 ? -4.156 -8.509 1.008 1.00 80.31 223 LEU A O 1
ATOM 1765 N N . LEU A 1 224 ? -3.000 -10.315 0.328 1.00 84.62 224 LEU A N 1
ATOM 1766 C CA . LEU A 1 224 ? -2.159 -9.623 -0.638 1.00 84.62 224 LEU A CA 1
ATOM 1767 C C . LEU A 1 224 ? -2.049 -10.453 -1.914 1.00 84.62 224 LEU A C 1
ATOM 1769 O O . LEU A 1 224 ? -1.817 -11.667 -1.858 1.00 84.62 224 LEU A O 1
ATOM 1773 N N . LYS A 1 225 ? -2.191 -9.790 -3.060 1.00 86.44 225 LYS A N 1
ATOM 1774 C CA . LYS A 1 225 ? -1.804 -10.314 -4.370 1.00 86.44 225 LYS A CA 1
ATOM 1775 C C . LYS A 1 225 ? -0.917 -9.290 -5.046 1.00 86.44 225 LYS A C 1
ATOM 1777 O O . LYS A 1 225 ? -1.271 -8.119 -5.074 1.00 86.44 225 LYS A O 1
ATOM 1782 N N . PHE A 1 226 ? 0.202 -9.731 -5.594 1.00 88.94 226 PHE A N 1
ATOM 1783 C CA . PHE A 1 226 ? 1.063 -8.876 -6.401 1.00 88.94 226 PHE A CA 1
ATOM 1784 C C . PHE A 1 226 ? 1.826 -9.710 -7.417 1.00 88.94 226 PHE A C 1
ATOM 1786 O O . PHE A 1 226 ? 1.889 -10.939 -7.321 1.00 88.94 226 PHE A O 1
ATOM 1793 N N . SER A 1 227 ? 2.400 -9.021 -8.392 1.00 90.25 227 SER A N 1
ATOM 1794 C CA . SER A 1 227 ? 3.311 -9.597 -9.366 1.00 90.25 227 SER A CA 1
ATOM 1795 C C . SER A 1 227 ? 4.723 -9.065 -9.156 1.00 90.25 227 SER A C 1
ATOM 1797 O O . SER A 1 227 ? 4.907 -7.952 -8.665 1.00 90.25 227 SER A O 1
ATOM 1799 N N . SER A 1 228 ? 5.712 -9.851 -9.562 1.00 93.38 228 SER A N 1
ATOM 1800 C CA . SER A 1 228 ? 7.090 -9.404 -9.757 1.00 93.38 228 SER A CA 1
ATOM 1801 C C . SER A 1 228 ? 7.528 -9.763 -11.173 1.00 93.38 228 SER A C 1
ATOM 1803 O O . SER A 1 228 ? 7.094 -10.777 -11.715 1.00 93.38 228 SER A O 1
ATOM 1805 N N . ILE A 1 229 ? 8.379 -8.943 -11.787 1.00 94.00 229 ILE A N 1
ATOM 1806 C CA . ILE A 1 229 ? 8.957 -9.271 -13.095 1.00 94.00 229 ILE A CA 1
ATOM 1807 C C . ILE A 1 229 ? 9.986 -10.381 -12.880 1.00 94.00 229 ILE A C 1
ATOM 1809 O O . ILE A 1 229 ? 10.967 -10.179 -12.162 1.00 94.00 229 ILE A O 1
ATOM 1813 N N . ALA A 1 230 ? 9.774 -11.542 -13.504 1.00 92.56 230 ALA A N 1
ATOM 1814 C CA . ALA A 1 230 ? 10.539 -12.753 -13.201 1.00 92.56 230 ALA A CA 1
ATOM 1815 C C . ALA A 1 230 ? 12.050 -12.567 -13.431 1.00 92.56 230 ALA A C 1
ATOM 1817 O O . ALA A 1 230 ? 12.873 -13.051 -12.650 1.00 92.56 230 ALA A O 1
ATOM 1818 N N . SER A 1 231 ? 12.432 -11.793 -14.454 1.00 94.50 231 SER A N 1
ATOM 1819 C CA . SER A 1 231 ? 13.838 -11.510 -14.763 1.00 94.50 231 SER A CA 1
ATOM 1820 C C . SER A 1 231 ? 14.557 -10.715 -13.668 1.00 94.50 231 SER A C 1
ATOM 1822 O O . SER A 1 231 ? 15.762 -10.894 -13.503 1.00 94.50 231 SER A O 1
ATOM 1824 N N . LEU A 1 232 ? 13.856 -9.916 -12.852 1.00 94.62 232 LEU A N 1
ATOM 1825 C CA . LEU A 1 232 ? 14.483 -9.144 -11.770 1.00 94.62 232 LEU A CA 1
ATOM 1826 C C . LEU A 1 232 ? 15.061 -10.030 -10.663 1.00 94.62 232 LEU A C 1
ATOM 1828 O O . LEU A 1 232 ? 16.010 -9.622 -9.995 1.00 94.62 232 LEU A O 1
ATOM 1832 N N . SER A 1 233 ? 14.531 -11.242 -10.483 1.00 93.81 233 SER A N 1
ATOM 1833 C CA . SER A 1 233 ? 15.042 -12.210 -9.502 1.00 93.81 233 SER A CA 1
ATOM 1834 C C . SER A 1 233 ? 16.453 -12.719 -9.836 1.00 93.81 233 SER A C 1
ATOM 1836 O O . SER A 1 233 ? 17.175 -13.179 -8.947 1.00 93.81 233 SER A O 1
ATOM 1838 N N . THR A 1 234 ? 16.867 -12.608 -11.106 1.00 93.94 234 THR A N 1
ATOM 1839 C CA . THR A 1 234 ? 18.200 -13.023 -11.567 1.00 93.94 234 THR A CA 1
ATOM 1840 C C . THR A 1 234 ? 19.285 -12.054 -11.110 1.00 93.94 234 THR A C 1
ATOM 1842 O O . THR A 1 234 ? 20.366 -12.486 -10.717 1.00 93.94 234 THR A O 1
ATOM 1845 N N . THR A 1 235 ? 18.978 -10.755 -11.093 1.00 93.31 235 THR A N 1
ATOM 1846 C CA . THR A 1 235 ? 19.902 -9.693 -10.677 1.00 93.31 235 THR A CA 1
ATOM 1847 C C . THR A 1 235 ? 19.714 -9.291 -9.216 1.00 93.31 235 THR A C 1
ATOM 1849 O O . THR A 1 235 ? 20.619 -8.718 -8.622 1.00 93.31 235 THR A O 1
ATOM 1852 N N . ASN A 1 236 ? 18.557 -9.594 -8.617 1.00 93.00 236 ASN A N 1
ATOM 1853 C CA . ASN A 1 236 ? 18.220 -9.233 -7.241 1.00 93.00 236 ASN A CA 1
ATOM 1854 C C . ASN A 1 236 ? 17.718 -10.465 -6.474 1.00 93.00 236 ASN A C 1
ATOM 1856 O O . ASN A 1 236 ? 16.520 -10.761 -6.499 1.00 93.00 236 ASN A O 1
ATOM 1860 N N . PRO A 1 237 ? 18.603 -11.175 -5.747 1.00 92.81 237 PRO A N 1
ATOM 1861 C CA . PRO A 1 237 ? 18.248 -12.406 -5.039 1.00 92.81 237 PRO A CA 1
ATOM 1862 C C . PRO A 1 237 ? 17.103 -12.259 -4.027 1.00 92.81 237 PRO A C 1
ATOM 1864 O O . PRO A 1 237 ? 16.380 -13.219 -3.778 1.00 92.81 237 PRO A O 1
ATOM 1867 N N . SER A 1 238 ? 16.898 -11.061 -3.471 1.00 92.00 238 SER A N 1
ATOM 1868 C CA . SER A 1 238 ? 15.788 -10.766 -2.554 1.00 92.00 238 SER A CA 1
ATOM 1869 C C . SER A 1 238 ? 14.406 -10.856 -3.208 1.00 92.00 238 SER A C 1
ATOM 1871 O O . SER A 1 238 ? 13.423 -11.079 -2.505 1.00 92.00 238 SER A O 1
ATOM 1873 N N . LEU A 1 239 ? 14.332 -10.733 -4.538 1.00 92.88 239 LEU A N 1
ATOM 1874 C CA . LEU A 1 239 ? 13.104 -10.881 -5.322 1.00 92.88 239 LEU A CA 1
ATOM 1875 C C . LEU A 1 239 ? 12.845 -12.319 -5.778 1.00 92.88 239 LEU A C 1
ATOM 1877 O O . LEU A 1 239 ? 11.859 -12.569 -6.469 1.00 92.88 239 LEU A O 1
ATOM 1881 N N . LYS A 1 240 ? 13.704 -13.278 -5.410 1.00 91.62 240 LYS A N 1
ATOM 1882 C CA . LYS A 1 240 ? 13.415 -14.690 -5.662 1.00 91.62 240 LYS A CA 1
ATOM 1883 C C . LYS A 1 240 ? 12.192 -15.140 -4.854 1.00 91.62 240 LYS A C 1
ATOM 1885 O O . LYS A 1 240 ? 12.020 -14.676 -3.717 1.00 91.62 240 LYS A O 1
ATOM 1890 N N . PRO A 1 241 ? 11.371 -16.065 -5.384 1.00 88.88 241 PRO A N 1
ATOM 1891 C CA . PRO A 1 241 ? 10.145 -16.501 -4.726 1.00 88.88 241 PRO A CA 1
ATOM 1892 C C . PRO A 1 241 ? 10.336 -16.916 -3.263 1.00 88.88 241 PRO A C 1
ATOM 1894 O O . PRO A 1 241 ? 9.576 -16.490 -2.396 1.00 88.88 241 PRO A O 1
ATOM 1897 N N . GLU A 1 242 ? 11.377 -17.691 -2.960 1.00 90.06 242 GLU A N 1
ATOM 1898 C CA . GLU A 1 242 ? 11.686 -18.173 -1.613 1.00 90.06 242 GLU A CA 1
ATOM 1899 C C . GLU A 1 242 ? 11.978 -17.037 -0.620 1.00 90.06 242 GLU A C 1
ATOM 1901 O O . GLU A 1 242 ? 11.531 -17.081 0.530 1.00 90.06 242 GLU A O 1
ATOM 1906 N N . HIS A 1 243 ? 12.674 -15.989 -1.067 1.00 91.06 243 HIS A N 1
ATOM 1907 C CA . HIS A 1 243 ? 12.997 -14.828 -0.244 1.00 91.06 243 HIS A CA 1
ATOM 1908 C C . HIS A 1 243 ? 11.772 -13.943 -0.031 1.00 91.06 243 HIS A C 1
ATOM 1910 O O . HIS A 1 243 ? 11.521 -13.521 1.099 1.00 91.06 243 HIS A O 1
ATOM 1916 N N . MET A 1 244 ? 10.968 -13.719 -1.073 1.00 89.38 244 MET A N 1
ATOM 1917 C CA . MET A 1 244 ? 9.749 -12.919 -0.955 1.00 89.38 244 MET A CA 1
ATOM 1918 C C . MET A 1 244 ? 8.691 -13.603 -0.095 1.00 89.38 244 MET A C 1
ATOM 1920 O O . MET A 1 244 ? 8.103 -12.952 0.764 1.00 89.38 244 MET A O 1
ATOM 1924 N N . ILE A 1 245 ? 8.489 -14.917 -0.247 1.00 88.44 245 ILE A N 1
ATOM 1925 C CA . ILE A 1 245 ? 7.590 -15.691 0.622 1.00 88.44 245 ILE A CA 1
ATOM 1926 C C . ILE A 1 245 ? 8.023 -15.554 2.081 1.00 88.44 245 ILE A C 1
ATOM 1928 O O . ILE A 1 245 ? 7.189 -15.271 2.939 1.00 88.44 245 ILE A O 1
ATOM 1932 N N . LYS A 1 246 ? 9.320 -15.722 2.363 1.00 89.12 246 LYS A N 1
ATOM 1933 C CA . LYS A 1 246 ? 9.862 -15.603 3.720 1.00 89.12 246 LYS A CA 1
ATOM 1934 C C . LYS A 1 246 ? 9.717 -14.184 4.275 1.00 89.12 246 LYS A C 1
ATOM 1936 O O . LYS A 1 246 ? 9.348 -14.033 5.434 1.00 89.12 246 LYS A O 1
ATOM 1941 N N . SER A 1 247 ? 9.995 -13.158 3.471 1.00 89.06 247 SER A N 1
ATOM 1942 C CA . SER A 1 247 ? 9.861 -11.756 3.884 1.00 89.06 247 SER A CA 1
ATOM 1943 C C . SER A 1 247 ? 8.407 -11.407 4.212 1.00 89.06 247 SER A C 1
ATOM 1945 O O . SER A 1 247 ? 8.130 -10.898 5.295 1.00 89.06 247 SER A O 1
ATOM 1947 N N . LEU A 1 248 ? 7.464 -11.780 3.343 1.00 87.25 248 LEU A N 1
ATOM 1948 C CA . LEU A 1 248 ? 6.031 -11.583 3.581 1.00 87.25 248 LEU A CA 1
ATOM 1949 C C . LEU A 1 248 ? 5.536 -12.349 4.803 1.00 87.25 248 LEU A C 1
ATOM 1951 O O . LEU A 1 248 ? 4.730 -11.829 5.568 1.00 87.25 248 LEU A O 1
ATOM 1955 N N . ASP A 1 249 ? 6.017 -13.577 4.997 1.00 86.12 249 ASP A N 1
ATOM 1956 C CA . ASP A 1 249 ? 5.677 -14.363 6.176 1.00 86.12 249 ASP A CA 1
ATOM 1957 C C . ASP A 1 249 ? 6.117 -13.661 7.462 1.00 86.12 249 ASP A C 1
ATOM 1959 O O . ASP A 1 249 ? 5.308 -13.487 8.370 1.00 86.12 249 ASP A O 1
ATOM 1963 N N . LEU A 1 250 ? 7.364 -13.190 7.521 1.00 87.44 250 LEU A N 1
ATOM 1964 C CA . LEU A 1 250 ? 7.871 -12.431 8.665 1.00 87.44 250 LEU A CA 1
ATOM 1965 C C . LEU A 1 250 ? 7.085 -11.132 8.877 1.00 87.44 250 LEU A C 1
ATOM 1967 O O . LEU A 1 250 ? 6.692 -10.839 10.006 1.00 87.44 250 LEU A O 1
ATOM 1971 N N . LEU A 1 251 ? 6.819 -10.393 7.799 1.00 86.75 251 LEU A N 1
ATOM 1972 C CA . LEU A 1 251 ? 6.092 -9.126 7.826 1.00 86.75 251 LEU A CA 1
ATOM 1973 C C . LEU A 1 251 ? 4.691 -9.290 8.419 1.00 86.75 251 LEU A C 1
ATOM 1975 O O . LEU A 1 251 ? 4.309 -8.586 9.354 1.00 86.75 251 LEU A O 1
ATOM 1979 N N . PHE A 1 252 ? 3.916 -10.235 7.895 1.00 84.12 252 PHE A N 1
ATOM 1980 C CA . PHE A 1 252 ? 2.544 -10.433 8.344 1.00 84.12 252 PHE A CA 1
ATOM 1981 C C . PHE A 1 252 ? 2.461 -11.157 9.682 1.00 84.12 252 PHE A C 1
ATOM 1983 O O . PHE A 1 252 ? 1.553 -10.865 10.457 1.00 84.12 252 PHE A O 1
ATOM 1990 N N . ARG A 1 253 ? 3.418 -12.030 10.006 1.00 84.00 253 ARG A N 1
ATOM 1991 C CA . ARG A 1 253 ? 3.525 -12.629 11.339 1.00 84.00 253 ARG A CA 1
ATOM 1992 C C . ARG A 1 253 ? 3.763 -11.564 12.408 1.00 84.00 253 ARG A C 1
ATOM 1994 O O . ARG A 1 253 ? 3.043 -11.576 13.404 1.00 84.00 253 ARG A O 1
ATOM 2001 N N . ASP A 1 254 ? 4.698 -10.631 12.192 1.00 84.81 254 ASP A N 1
ATOM 2002 C CA . ASP A 1 254 ? 4.926 -9.496 13.104 1.00 84.81 254 ASP A CA 1
ATOM 2003 C C . ASP A 1 254 ? 3.621 -8.725 13.321 1.00 84.81 254 ASP A C 1
ATOM 2005 O O . ASP A 1 254 ? 3.144 -8.606 14.452 1.00 84.81 254 ASP A O 1
ATOM 2009 N N . ARG A 1 255 ? 2.963 -8.319 12.226 1.00 82.25 255 ARG A N 1
ATOM 2010 C CA . ARG A 1 255 ? 1.706 -7.561 12.295 1.00 82.25 255 ARG A CA 1
ATOM 2011 C C . ARG A 1 255 ? 0.620 -8.312 13.049 1.00 82.25 255 ARG A C 1
ATOM 2013 O O . ARG A 1 255 ? 0.031 -7.761 13.969 1.00 82.25 255 ARG A O 1
ATOM 2020 N N . LEU A 1 256 ? 0.342 -9.556 12.680 1.00 80.44 256 LEU A N 1
ATOM 2021 C CA . LEU A 1 256 ? -0.761 -10.314 13.266 1.00 80.44 256 LEU A CA 1
ATOM 2022 C C . LEU A 1 256 ? -0.501 -10.673 14.735 1.00 80.44 256 LEU A C 1
ATOM 2024 O O . LEU A 1 256 ? -1.437 -10.659 15.537 1.00 80.44 256 LEU A O 1
ATOM 2028 N N . SER A 1 257 ? 0.758 -10.910 15.111 1.00 80.25 257 SER A N 1
ATOM 2029 C CA . SER A 1 257 ? 1.123 -11.125 16.513 1.00 80.25 257 SER A CA 1
ATOM 2030 C C . SER A 1 257 ? 0.882 -9.874 17.366 1.00 80.25 257 SER A C 1
ATOM 2032 O O . SER A 1 257 ? 0.297 -9.978 18.443 1.00 80.25 257 SER A O 1
ATOM 2034 N N . GLY A 1 258 ? 1.198 -8.680 16.847 1.00 75.00 258 GLY A N 1
ATOM 2035 C CA . GLY A 1 258 ? 0.911 -7.404 17.515 1.00 75.00 258 GLY A CA 1
ATOM 2036 C C . GLY A 1 258 ? -0.585 -7.118 17.684 1.00 75.00 258 GLY A C 1
ATOM 2037 O O . GLY A 1 258 ? -0.985 -6.298 18.508 1.00 75.00 258 GLY A O 1
ATOM 2038 N N . VAL A 1 259 ? -1.434 -7.817 16.929 1.00 72.38 259 VAL A N 1
ATOM 2039 C CA . VAL A 1 259 ? -2.894 -7.697 16.991 1.00 72.38 259 VAL A CA 1
ATOM 2040 C C . VAL A 1 259 ? -3.500 -8.610 18.069 1.00 72.38 259 VAL A C 1
ATOM 2042 O O . VAL A 1 259 ? -4.665 -8.432 18.431 1.00 72.38 259 VAL A O 1
ATOM 2045 N N . GLY A 1 260 ? -2.711 -9.529 18.638 1.00 68.38 260 GLY A N 1
ATOM 2046 C CA . GLY A 1 260 ? -3.162 -10.526 19.613 1.00 68.38 260 GLY A CA 1
ATOM 2047 C C . GLY A 1 260 ? -3.827 -11.746 18.971 1.00 68.38 260 GLY A C 1
ATOM 2048 O O . GLY A 1 260 ? -4.516 -12.502 19.650 1.00 68.38 260 GLY A O 1
ATOM 2049 N N . ILE A 1 261 ? -3.642 -11.940 17.662 1.00 66.75 261 ILE A N 1
ATOM 2050 C CA . ILE A 1 261 ? -4.130 -13.118 16.947 1.00 66.75 261 ILE A CA 1
ATOM 2051 C C . ILE A 1 261 ? -3.042 -14.197 17.055 1.00 66.75 261 ILE A C 1
ATOM 2053 O O . ILE A 1 261 ? -1.943 -14.030 16.527 1.00 66.75 261 ILE A O 1
ATOM 2057 N N . GLY A 1 262 ? -3.319 -15.288 17.776 1.00 59.66 262 GLY A N 1
ATOM 2058 C CA . GLY A 1 262 ? -2.405 -16.430 17.895 1.00 59.66 262 GLY A CA 1
ATOM 2059 C C . GLY A 1 262 ? -2.440 -17.275 16.624 1.00 59.66 262 GLY A C 1
ATOM 2060 O O . GLY A 1 262 ? -3.470 -17.857 16.318 1.00 59.66 262 GLY A O 1
ATOM 2061 N N . ILE A 1 263 ? -1.348 -17.320 15.861 1.00 56.62 263 ILE A N 1
ATOM 2062 C CA . ILE A 1 263 ? -1.322 -17.873 14.497 1.00 56.62 263 ILE A CA 1
ATOM 2063 C C . ILE A 1 263 ? -0.328 -19.037 14.391 1.00 56.62 263 ILE A C 1
ATOM 2065 O O . ILE A 1 263 ? 0.803 -18.925 14.860 1.00 56.62 263 ILE A O 1
ATOM 2069 N N . GLY A 1 264 ? -0.730 -20.131 13.731 1.00 55.38 264 GLY A N 1
ATOM 2070 C CA . GLY A 1 264 ? 0.134 -21.269 13.384 1.00 55.38 264 GLY A CA 1
ATOM 2071 C C . GLY A 1 264 ? 0.422 -21.296 11.882 1.00 55.38 264 GLY A C 1
ATOM 2072 O O . GLY A 1 264 ? -0.485 -21.252 11.079 1.00 55.38 264 GLY A O 1
ATOM 2073 N N . ILE A 1 265 ? 1.665 -21.340 11.424 1.00 52.00 265 ILE A N 1
ATOM 2074 C CA . ILE A 1 265 ? 1.957 -21.065 10.002 1.00 52.00 265 ILE A CA 1
ATOM 2075 C C . ILE A 1 265 ? 2.246 -22.355 9.231 1.00 52.00 265 ILE A C 1
ATOM 2077 O O . ILE A 1 265 ? 3.065 -23.152 9.675 1.00 52.00 265 ILE A O 1
ATOM 2081 N N . GLU A 1 266 ? 1.615 -22.532 8.063 1.00 54.41 266 GLU A N 1
ATOM 2082 C CA . GLU A 1 266 ? 1.899 -23.628 7.123 1.00 54.41 266 GLU A CA 1
ATOM 2083 C C . GLU A 1 266 ? 2.345 -23.075 5.768 1.00 54.41 266 GLU A C 1
ATOM 2085 O O . GLU A 1 266 ? 1.534 -22.761 4.900 1.00 54.41 266 GLU A O 1
ATOM 2090 N N . THR A 1 267 ? 3.650 -22.994 5.530 1.00 51.44 267 THR A N 1
ATOM 2091 C CA . THR A 1 267 ? 4.173 -22.591 4.222 1.00 51.44 267 THR A CA 1
ATOM 2092 C C . THR A 1 267 ? 4.016 -23.731 3.208 1.00 51.44 267 THR A C 1
ATOM 2094 O O . THR A 1 267 ? 4.690 -24.753 3.283 1.00 51.44 267 THR A O 1
ATOM 2097 N N . GLY A 1 268 ? 3.114 -23.568 2.233 1.00 49.06 268 GLY A N 1
ATOM 2098 C CA . GLY A 1 268 ? 2.883 -24.551 1.170 1.00 49.06 268 GLY A CA 1
ATOM 2099 C C . GLY A 1 268 ? 3.131 -23.975 -0.221 1.00 49.06 268 GLY A C 1
ATOM 2100 O O . GLY A 1 268 ? 2.292 -23.231 -0.727 1.00 49.06 268 GLY A O 1
ATOM 2101 N N . ILE A 1 269 ? 4.235 -24.366 -0.864 1.00 49.66 269 ILE A N 1
ATOM 2102 C CA . ILE A 1 269 ? 4.519 -24.034 -2.269 1.00 49.66 269 ILE A CA 1
ATOM 2103 C C . ILE A 1 269 ? 3.616 -24.905 -3.154 1.00 49.66 269 ILE A C 1
ATOM 2105 O O . ILE A 1 269 ? 3.887 -26.081 -3.384 1.00 49.66 269 ILE A O 1
ATOM 2109 N N . GLY A 1 270 ? 2.497 -24.348 -3.619 1.00 48.53 270 GLY A N 1
ATOM 2110 C CA . GLY A 1 270 ? 1.591 -25.042 -4.535 1.00 48.53 270 GLY A CA 1
ATOM 2111 C C . GLY A 1 270 ? 2.104 -25.002 -5.974 1.00 48.53 270 GLY A C 1
ATOM 2112 O O . GLY A 1 270 ? 1.914 -24.001 -6.656 1.00 48.53 270 GLY A O 1
ATOM 2113 N N . SER A 1 271 ? 2.701 -26.090 -6.460 1.00 35.38 271 SER A N 1
ATOM 2114 C CA . SER 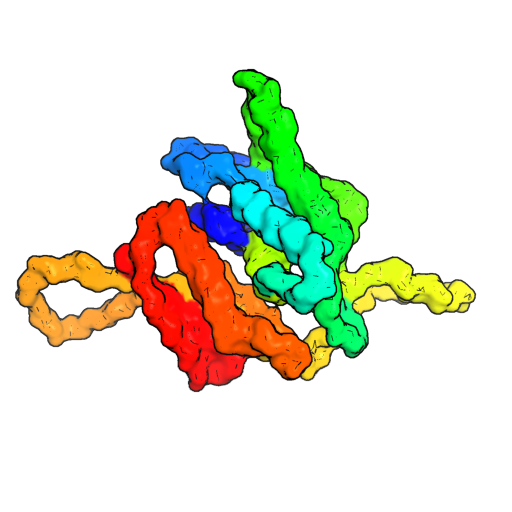A 1 271 ? 3.144 -26.247 -7.852 1.00 35.38 271 SER A CA 1
ATOM 2115 C C . SER A 1 271 ? 1.974 -26.569 -8.793 1.00 35.38 271 SER A C 1
ATOM 2117 O O . SER A 1 271 ? 1.834 -27.674 -9.307 1.00 35.38 271 SER A O 1
ATOM 2119 N N . SER A 1 272 ? 1.106 -25.592 -9.056 1.00 35.94 272 SER A N 1
ATOM 2120 C CA . SER A 1 272 ? 0.176 -25.672 -10.190 1.00 35.94 272 SER A CA 1
ATOM 2121 C C . SER A 1 272 ? 0.161 -24.339 -10.942 1.00 35.94 272 SER A C 1
ATOM 2123 O O . SER A 1 272 ? -0.543 -23.411 -10.547 1.00 35.94 272 SER A O 1
ATOM 2125 N N . GLY A 1 273 ? 0.962 -24.233 -12.007 1.00 39.62 273 GLY A N 1
ATOM 2126 C CA . GLY A 1 273 ? 0.870 -23.144 -12.991 1.00 39.62 273 GLY A CA 1
ATOM 2127 C C . GLY A 1 273 ? 1.558 -21.818 -12.641 1.00 39.62 273 GLY A C 1
ATOM 2128 O O . GLY A 1 273 ? 0.961 -20.770 -12.847 1.00 39.62 273 GLY A O 1
ATOM 2129 N N . GLY A 1 274 ? 2.788 -21.838 -12.114 1.00 47.03 274 GLY A N 1
ATOM 2130 C CA . GLY A 1 274 ? 3.606 -20.619 -11.953 1.00 47.03 274 GLY A CA 1
ATOM 2131 C C . GLY A 1 274 ? 3.185 -19.660 -10.827 1.00 47.03 274 GLY A C 1
ATOM 2132 O O . GLY A 1 274 ? 3.793 -18.609 -10.666 1.00 47.03 274 GLY A O 1
ATOM 2133 N N . ILE A 1 275 ? 2.176 -20.008 -10.020 1.00 45.97 275 ILE A N 1
ATOM 2134 C CA . ILE A 1 275 ? 1.752 -19.200 -8.866 1.00 45.97 275 ILE A CA 1
ATOM 2135 C C . ILE A 1 275 ? 2.435 -19.722 -7.604 1.00 45.97 275 ILE A C 1
ATOM 2137 O O . ILE A 1 275 ? 2.104 -20.804 -7.114 1.00 45.97 275 ILE A O 1
ATOM 2141 N N . SER A 1 276 ? 3.330 -18.923 -7.031 1.00 49.66 276 SER A N 1
ATOM 2142 C CA . SER A 1 276 ? 3.907 -19.196 -5.715 1.00 49.66 276 SER A CA 1
ATOM 2143 C C . SER A 1 276 ? 2.913 -18.797 -4.622 1.00 49.66 276 SER A C 1
ATOM 2145 O O . SER A 1 276 ? 2.487 -17.644 -4.528 1.00 49.66 276 SER A O 1
ATOM 2147 N N . LYS A 1 277 ? 2.507 -19.764 -3.791 1.00 53.66 277 LYS A N 1
ATOM 2148 C CA . LYS A 1 277 ? 1.533 -19.561 -2.706 1.00 53.66 277 LYS A CA 1
ATOM 2149 C C . LYS A 1 277 ? 2.230 -19.646 -1.351 1.00 53.66 277 LYS A C 1
ATOM 2151 O O . LYS A 1 277 ? 3.067 -20.515 -1.141 1.00 53.66 277 LYS A O 1
ATOM 2156 N N . SER A 1 278 ? 1.848 -18.765 -0.431 1.00 52.62 278 SER A N 1
ATOM 2157 C CA . SER A 1 278 ? 2.154 -18.897 0.995 1.00 52.62 278 SER A CA 1
ATOM 2158 C C . SER A 1 278 ? 0.844 -18.977 1.773 1.00 52.62 278 SER A C 1
ATOM 2160 O O . SER A 1 278 ? -0.109 -18.250 1.467 1.00 52.62 278 SER A O 1
ATOM 2162 N N . ARG A 1 279 ? 0.772 -19.889 2.744 1.00 51.12 279 ARG A N 1
ATOM 2163 C CA . ARG A 1 279 ? -0.404 -20.085 3.592 1.00 51.12 279 ARG A CA 1
ATOM 2164 C C . ARG A 1 279 ? -0.021 -19.844 5.049 1.00 51.12 279 ARG A C 1
ATOM 2166 O O . ARG A 1 279 ? 1.066 -20.177 5.501 1.00 51.12 279 ARG A O 1
ATOM 2173 N N . ILE A 1 280 ? -0.940 -19.244 5.786 1.00 48.88 280 ILE A N 1
ATOM 2174 C CA . ILE A 1 280 ? -0.872 -19.120 7.238 1.00 48.88 280 ILE A CA 1
ATOM 2175 C C . ILE A 1 280 ? -2.119 -19.789 7.803 1.00 48.88 280 ILE A C 1
ATOM 2177 O O . ILE A 1 280 ? -3.211 -19.453 7.347 1.00 48.88 280 ILE A O 1
ATOM 2181 N N . LEU A 1 281 ? -1.987 -20.680 8.791 1.00 39.84 281 LEU A N 1
ATOM 2182 C CA . LEU A 1 281 ? -3.132 -21.162 9.562 1.00 39.84 281 LEU A CA 1
ATOM 2183 C C . LEU A 1 281 ? -3.397 -20.246 10.763 1.00 39.84 281 LEU A C 1
ATOM 2185 O O . LEU A 1 281 ? -2.510 -19.692 11.402 1.00 39.84 281 LEU A O 1
ATOM 2189 N N . TRP A 1 282 ? -4.655 -20.088 11.121 1.00 46.22 282 TRP A N 1
ATOM 2190 C CA . TRP A 1 282 ? -5.035 -19.347 12.313 1.00 46.22 282 TRP A CA 1
ATOM 2191 C C . TRP A 1 282 ? -6.000 -20.184 13.156 1.00 46.22 282 TRP A C 1
ATOM 2193 O O . TRP A 1 282 ? -6.925 -20.784 12.603 1.00 46.22 282 TRP A O 1
ATOM 2203 N N . SER A 1 283 ? -5.729 -20.258 14.465 1.00 41.06 283 SER A N 1
ATOM 2204 C CA . SER A 1 283 ? -6.466 -21.003 15.497 1.00 41.06 283 SER A CA 1
ATOM 2205 C C . SER A 1 283 ? -7.439 -20.148 16.300 1.00 41.06 283 SER A C 1
ATOM 2207 O O . SER A 1 283 ? -7.047 -19.013 16.660 1.00 41.06 283 SER A O 1
#

Radius of gyration: 21.81 Å; chains: 1; bounding box: 48×62×61 Å

Secondary structure (DSSP, 8-state):
--HHHHHHHHHTT---TT---TTHHHHHHHHHHHHHHH-GGGTTEEEEEETTTTEEEEEEHHHHHHHHHHHHHHHH--SS----S-EEEE-SSS-EEEPPPHHHHHHHHHHHHHHHGGGGSTTPPPPSEEEPPTT--HHHHHHHHHHHTT-SEEEEPPPTTSSTTS-S-------TT----GGGTT--EEEEEEEEEE-GGGG--S-----S------EEEEEEEEEEETTHHHH-GGGSHHHHHHHHHHHHHHHHHHTT--EE-------SSSEEEEEEEE-

InterPro domains:
  IPR027850 Protein of unknown function DUF4504 [PF14953] (2-204)

Foldseek 3Di:
DDVVLVLVCLLLQHDPPPDDDPCNVVVVLVSLVVSVVVDVSSVQWAWEDEPVVRDIGTFRLVVLVVLLVLVVVQVVDPDDDRPQLEWEWELDLDIDTDDQDPLLSVQSVQVNVLQVVQVVDPPDDRHRYHYTDNPQDPQSVQQNSCVRSSPSYGYRYDDPPPPPVPDDDDPDPDDPPPPPPCSCVPFDKQKEWEKEKEQPPPPPPPPDDDDDDDPRPTDIDTNDIDIDRPVVCVVPVCPPLVNSLVSVCVSVVVSCVVVVFDWAFDQDQDPDDRHGYGYTYGD